Protein AF-A0AA86URW0-F1 (afdb_monomer_lite)

InterPro domains:
  IPR001005 SANT/Myb domain [PS50090] (1-54)
  IPR001005 SANT/Myb domain [SM00717] (4-56)
  IPR001005 SANT/Myb domain [cd00167] (8-54)
  IPR009057 Homedomain-like superfamily [SSF46689] (3-89)

Sequence (195 aa):
MKQKQQLWSESEKQKLQVLVQQNIRNSRVDWIKISQQLQYRSCTQCKFQYRNVLHKELQRVNYKWTQEQLLKFHILAIDYGNKWTYIQQNYFPELKPKQLREAYENTLFMQQQYMQIIQRYEENQILKPKEIQILHQSLNQILFVKQQLQDEDQKVSYLRKLVDNKLQVTQEYFQFLDAEEDKVRQILGLKQLQQ

Structure (mmCIF, N/CA/C/O backbone):
data_AF-A0AA86URW0-F1
#
_entry.id   AF-A0AA86URW0-F1
#
loop_
_atom_site.group_PDB
_atom_site.id
_atom_site.type_symbol
_atom_site.label_atom_id
_atom_site.label_alt_id
_atom_site.label_comp_id
_atom_site.label_asym_id
_atom_site.label_entity_id
_atom_site.label_seq_id
_atom_site.pdbx_PDB_ins_code
_atom_site.Cartn_x
_atom_site.Cartn_y
_atom_site.Cartn_z
_atom_site.occupancy
_atom_site.B_iso_or_equiv
_atom_site.auth_seq_id
_atom_site.auth_comp_id
_atom_site.auth_asym_id
_atom_site.auth_atom_id
_atom_site.pdbx_PDB_model_num
ATOM 1 N N . MET A 1 1 ? 1.379 29.031 37.904 1.00 35.00 1 MET A N 1
ATOM 2 C CA . MET A 1 1 ? 2.424 28.011 37.655 1.00 35.00 1 MET A CA 1
ATOM 3 C C . MET A 1 1 ? 1.977 27.123 36.497 1.00 35.00 1 MET A C 1
ATOM 5 O O . MET A 1 1 ? 0.936 26.491 36.612 1.00 35.00 1 MET A O 1
ATOM 9 N N . LYS A 1 2 ? 2.680 27.126 35.356 1.00 35.22 2 LYS A N 1
ATOM 10 C CA . LYS A 1 2 ? 2.356 26.244 34.218 1.00 35.22 2 LYS A CA 1
ATOM 11 C C . LYS A 1 2 ? 2.937 24.857 34.514 1.00 35.22 2 LYS A C 1
ATOM 13 O O . LYS A 1 2 ? 4.154 24.710 34.546 1.00 35.22 2 LYS A O 1
ATOM 18 N N . GLN A 1 3 ? 2.087 23.868 34.792 1.00 40.97 3 GLN A N 1
ATOM 19 C CA . GLN A 1 3 ? 2.535 22.492 35.021 1.00 40.97 3 GLN A CA 1
ATOM 20 C C . GLN A 1 3 ? 3.177 21.937 33.741 1.00 40.97 3 GLN A C 1
ATOM 22 O O . GLN A 1 3 ? 2.595 22.002 32.657 1.00 40.97 3 GLN A O 1
ATOM 27 N N . LYS A 1 4 ? 4.406 21.432 33.882 1.00 44.59 4 LYS A N 1
ATOM 28 C CA . LYS A 1 4 ? 5.203 20.777 32.838 1.00 44.59 4 LYS A CA 1
ATOM 29 C C . LYS A 1 4 ? 4.361 19.645 32.229 1.00 44.59 4 LYS A C 1
ATOM 31 O O . LYS A 1 4 ? 3.847 18.815 32.975 1.00 44.59 4 LYS A O 1
ATOM 36 N N . GLN A 1 5 ? 4.178 19.620 30.905 1.00 53.31 5 GLN A N 1
ATOM 37 C CA . GLN A 1 5 ? 3.465 18.529 30.230 1.00 53.31 5 GLN A CA 1
ATOM 38 C C . GLN A 1 5 ? 4.215 17.216 30.488 1.00 53.31 5 GLN A C 1
ATOM 40 O O . GLN A 1 5 ? 5.276 16.973 29.921 1.00 53.31 5 GLN A O 1
ATOM 45 N N . GLN A 1 6 ? 3.689 16.395 31.395 1.00 66.12 6 GLN A N 1
ATOM 46 C CA . GLN A 1 6 ? 4.256 15.095 31.726 1.00 66.12 6 GLN A CA 1
ATOM 47 C C . GLN A 1 6 ? 4.087 14.159 30.518 1.00 66.12 6 GLN A C 1
ATOM 49 O O . GLN A 1 6 ? 2.969 13.971 30.029 1.00 66.12 6 GLN A O 1
ATOM 54 N N . LEU A 1 7 ? 5.190 13.597 30.018 1.00 80.12 7 LEU A N 1
ATOM 55 C CA . LEU A 1 7 ? 5.193 12.614 28.927 1.00 80.12 7 LEU A CA 1
ATOM 56 C C . LEU A 1 7 ? 4.338 11.397 29.313 1.00 80.12 7 LEU A C 1
ATOM 58 O O . LEU A 1 7 ? 4.372 10.973 30.464 1.00 80.12 7 LEU A O 1
ATOM 62 N N . TRP A 1 8 ? 3.536 10.876 28.381 1.00 83.31 8 TRP A N 1
ATOM 63 C CA . TRP A 1 8 ? 2.740 9.658 28.583 1.00 83.31 8 TRP A CA 1
ATOM 64 C C . TRP A 1 8 ? 3.629 8.425 28.476 1.00 83.31 8 TRP A C 1
ATOM 66 O O . TRP A 1 8 ? 4.217 8.190 27.417 1.00 83.31 8 TRP A O 1
ATOM 76 N N . SER A 1 9 ? 3.703 7.634 29.543 1.00 86.38 9 SER A N 1
ATOM 77 C CA . SER A 1 9 ? 4.386 6.344 29.513 1.00 86.38 9 SER A CA 1
ATOM 78 C C . SER A 1 9 ? 3.576 5.308 28.729 1.00 86.38 9 SER A C 1
ATOM 80 O O . SER A 1 9 ? 2.368 5.451 28.521 1.00 86.38 9 SER A O 1
ATOM 82 N N . GLU A 1 10 ? 4.232 4.231 28.301 1.00 79.19 10 GLU A N 1
ATOM 83 C CA . GLU A 1 10 ? 3.555 3.153 27.576 1.00 79.19 10 GLU A CA 1
ATOM 84 C C . GLU A 1 10 ? 2.527 2.417 28.452 1.00 79.19 10 GLU A C 1
ATOM 86 O O . GLU A 1 10 ? 1.433 2.093 27.993 1.00 79.19 10 GLU A O 1
ATOM 91 N N . SER A 1 11 ? 2.808 2.255 29.749 1.00 84.31 11 SER A N 1
ATOM 92 C CA . SER A 1 11 ? 1.861 1.661 30.699 1.00 84.31 11 SER A CA 1
ATOM 93 C C . SER A 1 11 ? 0.627 2.542 30.923 1.00 84.31 11 SER A C 1
ATOM 95 O O . SER A 1 11 ? -0.492 2.032 30.995 1.00 84.31 11 SER A O 1
ATOM 97 N N . GLU A 1 12 ? 0.792 3.869 30.970 1.00 86.25 12 GLU A N 1
ATOM 98 C CA . GLU A 1 12 ? -0.330 4.810 31.050 1.00 86.25 12 GLU A CA 1
ATOM 99 C C . GLU A 1 12 ? -1.200 4.757 29.791 1.00 86.25 12 GLU A C 1
ATOM 101 O O . GLU A 1 12 ? -2.428 4.790 29.888 1.00 86.25 12 GLU A O 1
ATOM 106 N N . LYS A 1 13 ? -0.582 4.646 28.608 1.00 86.25 13 LYS A N 1
ATOM 107 C CA . LYS A 1 13 ? -1.294 4.500 27.332 1.00 86.25 13 LYS A CA 1
ATOM 108 C C . LYS A 1 13 ? -2.105 3.207 27.274 1.00 86.25 13 LYS A C 1
ATOM 110 O O . LYS A 1 13 ? -3.289 3.262 26.945 1.00 86.25 13 LYS A O 1
ATOM 115 N N . GLN A 1 14 ? -1.501 2.072 27.625 1.00 85.00 14 GLN A N 1
ATOM 116 C CA . GLN A 1 14 ? -2.178 0.771 27.660 1.00 85.00 14 GLN A CA 1
ATOM 117 C C . GLN A 1 14 ? -3.347 0.785 28.648 1.00 85.00 14 GLN A C 1
ATOM 119 O O . GLN A 1 14 ? -4.467 0.400 28.307 1.00 85.00 14 GLN A O 1
ATOM 124 N N . LYS A 1 15 ? -3.127 1.322 29.854 1.00 89.56 15 LYS A N 1
ATOM 125 C CA . LYS A 1 15 ? -4.188 1.474 30.852 1.00 89.56 15 LYS A CA 1
ATOM 126 C C . LYS A 1 15 ? -5.309 2.376 30.334 1.00 89.56 15 LYS A C 1
ATOM 128 O O . LYS A 1 15 ? -6.475 2.018 30.453 1.00 89.56 15 LYS A O 1
ATOM 133 N N . LEU A 1 16 ? -4.985 3.501 29.693 1.00 89.62 16 LEU A N 1
ATOM 134 C CA . LEU A 1 16 ? -5.979 4.382 29.075 1.00 89.62 16 LEU A CA 1
ATOM 135 C C . LEU A 1 16 ? -6.808 3.660 28.001 1.00 89.62 16 LEU A C 1
ATOM 137 O O . LEU A 1 16 ? -8.020 3.854 27.960 1.00 89.62 16 LEU A O 1
ATOM 141 N N . GLN A 1 17 ? -6.202 2.813 27.163 1.00 87.50 17 GLN A N 1
ATOM 142 C CA . GLN A 1 17 ? -6.936 2.032 26.157 1.00 87.50 17 GLN A CA 1
ATOM 143 C C . GLN A 1 17 ? -7.964 1.094 26.800 1.00 87.50 17 GLN A C 1
ATOM 145 O O . GLN A 1 17 ? -9.138 1.127 26.422 1.00 87.50 17 GLN A O 1
ATOM 150 N N . VAL A 1 18 ? -7.544 0.315 27.801 1.00 87.56 18 VAL A N 1
ATOM 151 C CA . VAL A 1 18 ? -8.420 -0.613 28.536 1.00 87.56 18 VAL A CA 1
ATOM 152 C C . VAL A 1 18 ? -9.563 0.143 29.217 1.00 87.56 18 VAL A C 1
ATOM 154 O O . VAL A 1 18 ? -10.729 -0.229 29.094 1.00 87.56 18 VAL A O 1
ATOM 157 N N . LEU A 1 19 ? -9.250 1.259 29.876 1.00 90.44 19 LEU A N 1
ATOM 158 C CA . LEU A 1 19 ? -10.242 2.078 30.568 1.00 90.44 19 LEU A CA 1
ATOM 159 C C . LEU A 1 19 ? -11.261 2.707 29.620 1.00 90.44 19 LEU A C 1
ATOM 161 O O . LEU A 1 19 ? -12.438 2.802 29.970 1.00 90.44 19 LEU A O 1
ATOM 165 N N . VAL A 1 20 ? -10.840 3.122 28.423 1.00 88.88 20 VAL A N 1
ATOM 166 C CA . VAL A 1 20 ? -11.768 3.625 27.408 1.00 88.88 20 VAL A CA 1
ATOM 167 C C . VAL A 1 20 ? -12.707 2.514 26.948 1.00 88.88 20 VAL A C 1
ATOM 169 O O . VAL A 1 20 ? -13.912 2.740 26.928 1.00 88.88 20 VAL A O 1
ATOM 172 N N . GLN A 1 21 ? -12.198 1.311 26.665 1.00 84.50 21 GLN A N 1
ATOM 173 C CA . GLN A 1 21 ? -13.037 0.167 26.283 1.00 84.50 21 GLN A CA 1
ATOM 174 C C . GLN A 1 21 ? -14.075 -0.185 27.360 1.00 84.50 21 GLN A C 1
ATOM 176 O O . GLN A 1 21 ? -15.236 -0.421 27.042 1.00 84.50 21 GLN A O 1
ATOM 181 N N . GLN A 1 22 ? -13.690 -0.137 28.637 1.00 86.88 22 GLN A N 1
ATOM 182 C CA . GLN A 1 22 ? -14.571 -0.449 29.768 1.00 86.88 22 GLN A CA 1
ATOM 183 C C . GLN A 1 22 ? -15.604 0.646 30.089 1.00 86.88 22 GLN A C 1
ATOM 185 O O . GLN A 1 22 ? -16.595 0.380 30.771 1.00 86.88 22 GLN A O 1
ATOM 190 N N . ASN A 1 23 ? -15.380 1.885 29.641 1.00 85.88 23 ASN A N 1
ATOM 191 C CA . ASN A 1 23 ? -16.221 3.041 29.976 1.00 85.88 23 ASN A CA 1
ATOM 192 C C . ASN A 1 23 ? -16.865 3.701 28.741 1.00 85.88 23 ASN A C 1
ATOM 194 O O . ASN A 1 23 ? -17.279 4.862 28.804 1.00 85.88 23 ASN A O 1
ATOM 198 N N . ILE A 1 24 ? -16.981 2.965 27.629 1.00 85.44 24 ILE A N 1
ATOM 199 C CA . ILE A 1 24 ? -17.838 3.331 26.495 1.00 85.44 24 ILE A CA 1
ATOM 200 C C . ILE A 1 24 ? -19.270 2.870 26.787 1.00 85.44 24 ILE A C 1
ATOM 202 O O . ILE A 1 24 ? -19.526 1.687 26.989 1.00 85.44 24 ILE A O 1
ATOM 206 N N . ARG A 1 25 ? -20.221 3.809 26.775 1.00 79.31 25 ARG A N 1
ATOM 207 C CA . ARG A 1 25 ? -21.667 3.538 26.830 1.00 79.31 25 ARG A CA 1
ATOM 208 C C . ARG A 1 25 ? -22.373 4.393 25.785 1.00 79.31 25 ARG A C 1
ATOM 210 O O . ARG A 1 25 ? -22.121 5.593 25.714 1.00 79.31 25 ARG A O 1
ATOM 217 N N . ASN A 1 26 ? -23.246 3.799 24.969 1.00 76.56 26 ASN A N 1
ATOM 218 C CA . ASN A 1 26 ? -23.991 4.501 23.908 1.00 76.56 26 ASN A CA 1
ATOM 219 C C . ASN A 1 26 ? -23.087 5.383 23.017 1.00 76.56 26 ASN A C 1
ATOM 221 O O . ASN A 1 26 ? -23.393 6.546 22.755 1.00 76.56 26 ASN A O 1
ATOM 225 N N . SER A 1 27 ? -21.923 4.856 22.618 1.00 74.00 27 SER A N 1
ATOM 226 C CA . SER A 1 27 ? -20.908 5.562 21.812 1.00 74.00 27 SER A CA 1
ATOM 227 C C . SER A 1 27 ? -20.319 6.830 22.453 1.00 74.00 27 SER A C 1
ATOM 229 O O . SER A 1 27 ? -19.670 7.633 21.779 1.00 74.00 27 SER A O 1
ATOM 231 N N . ARG A 1 28 ? -20.500 7.022 23.765 1.00 80.62 28 ARG A N 1
ATOM 232 C CA . ARG A 1 28 ? -19.898 8.103 24.554 1.00 80.62 28 ARG A CA 1
ATOM 233 C C . ARG A 1 28 ? -18.944 7.516 25.591 1.00 80.62 28 ARG A C 1
ATOM 235 O O . ARG A 1 28 ? -19.252 6.523 26.242 1.00 80.62 28 ARG A O 1
ATOM 242 N N . VAL A 1 29 ? -17.774 8.137 25.722 1.00 87.38 29 VAL A N 1
ATOM 243 C CA . VAL A 1 29 ? -16.738 7.743 26.686 1.00 87.38 29 VAL A CA 1
ATOM 244 C C . VAL A 1 29 ? -16.837 8.633 27.920 1.00 87.38 29 VAL A C 1
ATOM 246 O O . VAL A 1 29 ? -16.815 9.861 27.786 1.00 87.38 29 VAL A O 1
ATOM 249 N N . ASP A 1 30 ? -16.897 8.031 29.105 1.00 89.88 30 ASP A N 1
ATOM 250 C CA . ASP A 1 30 ? -16.875 8.766 30.373 1.00 89.88 30 ASP A CA 1
ATOM 251 C C . ASP A 1 30 ? -15.438 9.112 30.803 1.00 89.88 30 ASP A C 1
ATOM 253 O O . ASP A 1 30 ? -14.758 8.373 31.516 1.00 89.88 30 ASP A O 1
ATOM 257 N N . TRP A 1 31 ? -14.957 10.271 30.349 1.00 90.75 31 TRP A N 1
ATOM 258 C CA . TRP A 1 31 ? -13.597 10.744 30.631 1.00 90.75 31 TRP A CA 1
ATOM 259 C C . TRP A 1 31 ? -13.354 11.111 32.096 1.00 90.75 31 TRP A C 1
ATOM 261 O O . TRP A 1 31 ? -12.202 11.086 32.532 1.00 90.75 31 TRP A O 1
ATOM 271 N N . ILE A 1 32 ? -14.403 11.466 32.844 1.00 89.50 32 ILE A N 1
ATOM 272 C CA . ILE A 1 32 ? -14.286 11.827 34.262 1.00 89.50 32 ILE A CA 1
ATOM 273 C C . ILE A 1 32 ? -13.931 10.566 35.041 1.00 89.50 32 ILE A C 1
ATOM 275 O O . ILE A 1 32 ? -12.907 10.528 35.727 1.00 89.50 32 ILE A O 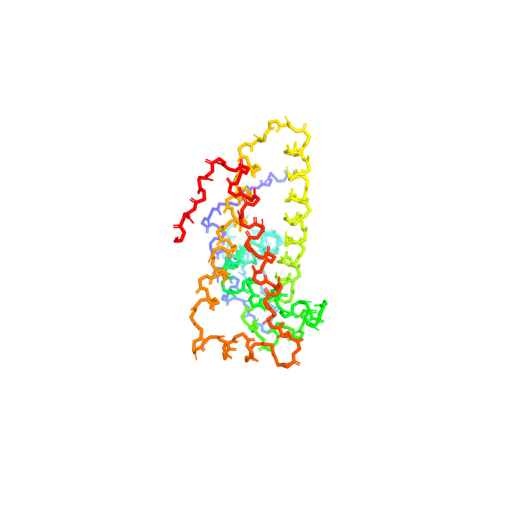1
ATOM 279 N N . LYS A 1 33 ? -14.700 9.496 34.828 1.00 89.12 33 LYS A N 1
ATOM 280 C CA . LYS A 1 33 ? -14.456 8.198 35.456 1.00 89.12 33 LYS A CA 1
ATOM 281 C C . LYS A 1 33 ? -13.092 7.610 35.085 1.00 89.12 33 LYS A C 1
ATOM 283 O O . LYS A 1 33 ? -12.399 7.072 35.941 1.00 89.12 33 LYS A O 1
ATOM 288 N N . ILE A 1 34 ? -12.659 7.774 33.834 1.00 91.00 34 ILE A N 1
ATOM 289 C CA . ILE A 1 34 ? -11.325 7.334 33.391 1.00 91.00 34 ILE A CA 1
ATOM 290 C C . ILE A 1 34 ? -10.211 8.112 34.105 1.00 91.00 34 ILE A C 1
ATOM 292 O O . ILE A 1 34 ? -9.239 7.508 34.554 1.00 91.00 34 ILE A O 1
ATOM 296 N N . SER A 1 35 ? -10.344 9.436 34.247 1.00 91.38 35 SER A N 1
ATOM 297 C CA . SER A 1 35 ? -9.335 10.257 34.937 1.00 91.38 35 SER A CA 1
ATOM 298 C C . SER A 1 35 ? -9.193 9.927 36.422 1.00 91.38 35 SER A C 1
ATOM 300 O O . SER A 1 35 ? -8.098 10.001 36.961 1.00 91.38 35 SER A O 1
ATOM 302 N N . GLN A 1 36 ? -10.263 9.468 37.075 1.00 89.06 36 GLN A N 1
ATOM 303 C CA . GLN A 1 36 ? -10.197 9.003 38.465 1.00 89.06 36 GLN A CA 1
ATOM 304 C C . GLN A 1 36 ? -9.354 7.726 38.618 1.00 89.06 36 GLN A C 1
ATOM 306 O O . GLN A 1 36 ? -8.800 7.475 39.683 1.00 89.06 36 GLN A O 1
ATOM 311 N N . GLN A 1 37 ? -9.232 6.923 37.556 1.00 87.69 37 GLN A N 1
ATOM 312 C CA . GLN A 1 37 ? -8.493 5.655 37.558 1.00 87.69 37 GLN A CA 1
ATOM 313 C C . GLN A 1 37 ? -7.052 5.785 37.017 1.00 87.69 37 GLN A C 1
ATOM 315 O O . GLN A 1 37 ? -6.227 4.875 37.187 1.00 87.69 37 GLN A O 1
ATOM 320 N N . LEU A 1 38 ? -6.729 6.925 36.397 1.00 85.56 38 LEU A N 1
ATOM 321 C CA . LEU A 1 38 ? -5.387 7.333 35.976 1.00 85.56 38 LEU A CA 1
ATOM 322 C C . LEU A 1 38 ? -4.905 8.475 36.874 1.00 85.56 38 LEU A C 1
ATOM 324 O O . LEU A 1 38 ? -5.114 9.651 36.578 1.00 85.56 38 LEU A O 1
ATOM 328 N N . GLN A 1 39 ? -4.252 8.113 37.983 1.00 75.12 39 GLN A N 1
ATOM 329 C CA . GLN A 1 39 ? -3.657 9.087 38.897 1.00 75.12 39 GLN A CA 1
ATOM 330 C C . GLN A 1 39 ? -2.754 10.053 38.114 1.00 75.12 39 GLN A C 1
ATOM 332 O O . GLN A 1 39 ? -1.995 9.634 37.242 1.00 75.12 39 GLN A O 1
ATOM 337 N N . TYR A 1 40 ? -2.867 11.349 38.416 1.00 81.94 40 TYR A N 1
ATOM 338 C CA . TYR A 1 40 ? -2.107 12.446 37.795 1.00 81.94 40 TYR A CA 1
ATOM 339 C C . TYR A 1 40 ? -2.469 12.816 36.343 1.00 81.94 40 TYR A C 1
ATOM 341 O O . TYR A 1 40 ? -1.815 13.685 35.765 1.00 81.94 40 TYR A O 1
ATOM 349 N N . ARG A 1 41 ? -3.535 12.249 35.752 1.00 84.75 41 ARG A N 1
ATOM 350 C CA . ARG A 1 41 ? -4.036 12.652 34.423 1.00 84.75 41 ARG A CA 1
ATOM 351 C C . ARG A 1 41 ? -5.443 13.231 34.508 1.00 84.75 41 ARG A C 1
ATOM 353 O O . ARG A 1 41 ? -6.370 12.582 34.977 1.00 84.75 41 ARG A O 1
ATOM 360 N N . SER A 1 42 ? -5.630 14.452 34.010 1.00 87.81 42 SER A N 1
ATOM 361 C CA . SER A 1 42 ? -6.955 15.073 33.943 1.00 87.81 42 SER A CA 1
ATOM 362 C C . SER A 1 42 ? -7.811 14.469 32.828 1.00 87.81 42 SER A C 1
ATOM 364 O O . SER A 1 42 ? -7.299 13.960 31.827 1.00 87.81 42 SER A O 1
ATOM 366 N N . CYS A 1 43 ? -9.136 14.583 32.948 1.00 89.38 43 CYS A N 1
ATOM 367 C CA . CYS A 1 43 ? -10.072 14.113 31.922 1.00 89.38 43 CYS A CA 1
ATOM 368 C C . CYS A 1 43 ? -9.766 14.710 30.534 1.00 89.38 43 CYS A C 1
ATOM 370 O O . CYS A 1 43 ? -9.829 14.005 29.523 1.00 89.38 43 CYS A O 1
ATOM 372 N N . THR A 1 44 ? -9.346 15.978 30.481 1.00 88.12 44 THR A N 1
ATOM 373 C CA . THR A 1 44 ? -8.933 16.661 29.248 1.00 88.12 44 THR A CA 1
ATOM 374 C C . THR A 1 44 ? -7.672 16.040 28.651 1.00 88.12 44 THR A C 1
ATOM 376 O O . THR A 1 44 ? -7.620 15.829 27.439 1.00 88.12 44 THR A O 1
ATOM 379 N N . GLN A 1 45 ? -6.681 15.692 29.478 1.00 87.88 45 GLN A N 1
ATOM 380 C CA . GLN A 1 45 ? -5.460 15.018 29.027 1.00 87.88 45 GLN A CA 1
ATOM 381 C C . GLN A 1 45 ? -5.764 13.609 28.505 1.00 87.88 45 GLN A C 1
ATOM 383 O O . GLN A 1 45 ? -5.300 13.265 27.421 1.00 87.88 45 GLN A O 1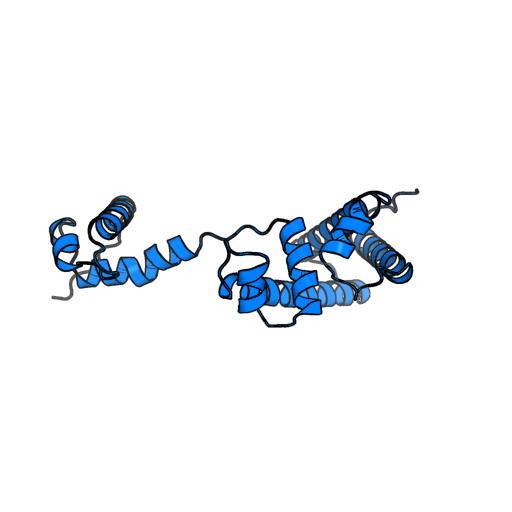
ATOM 388 N N . CYS A 1 46 ? -6.587 12.825 29.211 1.00 89.38 46 CYS A N 1
ATOM 389 C CA . CYS A 1 46 ? -7.010 11.491 28.770 1.00 89.38 46 CYS A CA 1
ATOM 390 C C . CYS A 1 46 ? -7.747 11.548 27.425 1.00 89.38 46 CYS A C 1
ATOM 392 O O . CYS A 1 46 ? -7.426 10.801 26.501 1.00 89.38 46 CYS A O 1
ATOM 394 N N . LYS A 1 47 ? -8.692 12.487 27.280 1.00 89.62 47 LYS A N 1
ATOM 395 C CA . LYS A 1 47 ? -9.437 12.704 26.032 1.00 89.62 47 LYS A CA 1
ATOM 396 C C . LYS A 1 47 ? -8.517 13.112 24.883 1.00 89.62 47 LYS A C 1
ATOM 398 O O . LYS A 1 47 ? -8.675 12.609 23.770 1.00 89.62 47 LYS A O 1
ATOM 403 N N . PHE A 1 48 ? -7.577 14.024 25.137 1.00 87.50 48 PHE A N 1
ATOM 404 C CA . PHE A 1 48 ? -6.609 14.474 24.140 1.00 87.50 48 PHE A CA 1
ATOM 405 C C . PHE A 1 48 ? -5.701 13.324 23.697 1.00 87.50 48 PHE A C 1
ATOM 407 O O . PHE A 1 48 ? -5.599 13.064 22.499 1.00 87.50 48 PHE A O 1
ATOM 414 N N . GLN A 1 49 ? -5.106 12.601 24.648 1.00 88.44 49 GLN A N 1
ATOM 415 C CA . GLN A 1 49 ? -4.211 11.481 24.369 1.00 88.44 49 GLN A CA 1
ATOM 416 C C . GLN A 1 49 ? -4.922 10.377 23.590 1.00 88.44 49 GLN A C 1
ATOM 418 O O . GLN A 1 49 ? -4.401 9.892 22.584 1.00 88.44 49 GLN A O 1
ATOM 423 N N . TYR A 1 50 ? -6.140 10.017 24.005 1.00 86.38 50 TYR A N 1
ATOM 424 C CA . TYR A 1 50 ? -6.906 9.004 23.299 1.00 86.38 50 TYR A CA 1
ATOM 425 C C . TYR A 1 50 ? -7.251 9.453 21.879 1.00 86.38 50 TYR A C 1
ATOM 427 O O . TYR A 1 50 ? -6.972 8.725 20.942 1.00 86.38 50 TYR A O 1
ATOM 435 N N . ARG A 1 51 ? -7.795 10.657 21.668 1.00 83.19 51 ARG A N 1
ATOM 436 C CA . ARG A 1 51 ? -8.209 11.098 20.320 1.00 83.19 51 ARG A CA 1
ATOM 437 C C . ARG A 1 51 ? -7.045 11.336 19.361 1.00 83.19 51 ARG A C 1
ATOM 439 O O . ARG A 1 51 ? -7.161 11.020 18.178 1.00 83.19 51 ARG A O 1
ATOM 446 N N . ASN A 1 52 ? -5.958 11.927 19.848 1.00 75.38 52 ASN A N 1
ATOM 447 C CA . ASN A 1 52 ? -4.891 12.428 18.985 1.00 75.38 52 ASN A CA 1
ATOM 448 C C . ASN A 1 52 ? -3.730 11.460 18.806 1.00 75.38 52 ASN A C 1
ATOM 450 O O . ASN A 1 52 ? -3.064 11.547 17.777 1.00 75.38 52 ASN A O 1
ATOM 454 N N . VAL A 1 53 ? -3.503 10.562 19.764 1.00 73.81 53 VAL A N 1
ATOM 455 C CA . VAL A 1 53 ? -2.386 9.614 19.731 1.00 73.81 53 VAL A CA 1
ATOM 456 C C . VAL A 1 53 ? -2.934 8.202 19.594 1.00 73.81 53 VAL A C 1
ATOM 458 O O . VAL A 1 53 ? -2.850 7.630 18.514 1.00 73.81 53 VAL A O 1
ATOM 461 N N . LEU A 1 54 ? -3.627 7.686 20.611 1.00 71.12 54 LEU A N 1
ATOM 462 C CA . LEU A 1 54 ? -3.981 6.261 20.666 1.00 71.12 54 LEU A CA 1
ATOM 463 C C . LEU A 1 54 ? -5.034 5.854 19.639 1.00 71.12 54 LEU A C 1
ATOM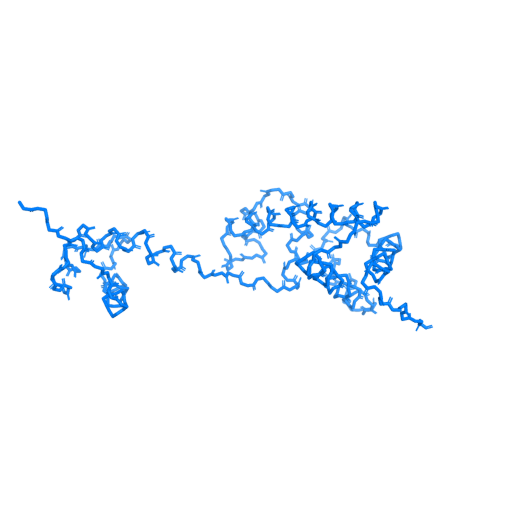 465 O O . LEU A 1 54 ? -4.905 4.820 19.007 1.00 71.12 54 LEU A O 1
ATOM 469 N N . HIS A 1 55 ? -6.067 6.661 19.424 1.00 66.50 55 HIS A N 1
ATOM 470 C CA . HIS A 1 55 ? -7.086 6.392 18.414 1.00 66.50 55 HIS A CA 1
ATOM 471 C C . HIS A 1 55 ? -6.497 6.506 17.009 1.00 66.50 55 HIS A C 1
ATOM 473 O O . HIS A 1 55 ? -6.876 5.741 16.132 1.00 66.50 55 HIS A O 1
ATOM 479 N N . LYS A 1 56 ? -5.536 7.414 16.785 1.00 59.09 56 LYS A N 1
ATOM 480 C CA . LYS A 1 56 ? -4.809 7.461 15.512 1.00 59.09 56 LYS A CA 1
ATOM 481 C C . LYS A 1 56 ? -3.890 6.255 15.355 1.00 59.09 56 LYS A C 1
ATOM 483 O O . LYS A 1 56 ? -3.838 5.723 14.263 1.00 59.09 56 LYS A O 1
ATOM 488 N N . GLU A 1 57 ? -3.220 5.795 16.406 1.00 57.25 57 GLU A N 1
ATOM 489 C CA . GLU A 1 57 ? -2.382 4.585 16.394 1.00 57.25 57 GLU A CA 1
ATOM 490 C C . GLU A 1 57 ? -3.207 3.307 16.178 1.00 57.25 57 GLU A C 1
ATOM 492 O O . GLU A 1 57 ? -2.841 2.480 15.353 1.00 57.25 57 GLU A O 1
ATOM 497 N N . LEU A 1 58 ? -4.381 3.201 16.802 1.00 55.72 58 LEU A N 1
ATOM 498 C CA . LEU A 1 58 ? -5.355 2.129 16.569 1.00 55.72 58 LEU A CA 1
ATOM 499 C C . LEU A 1 58 ? -6.000 2.215 15.175 1.00 55.72 58 LEU A C 1
ATOM 501 O O . LEU A 1 58 ? -6.423 1.206 14.624 1.00 55.72 58 LEU A O 1
ATOM 505 N N . GLN A 1 59 ? -6.084 3.410 14.582 1.00 52.62 59 GLN A N 1
ATOM 506 C CA . GLN A 1 59 ? -6.471 3.582 13.176 1.00 52.62 59 GLN A CA 1
ATOM 507 C C . GLN A 1 59 ? -5.304 3.396 12.198 1.00 52.62 59 GLN A C 1
ATOM 509 O O . GLN A 1 59 ? -5.549 3.137 11.025 1.00 52.62 59 GLN A O 1
ATOM 514 N N . ARG A 1 60 ? -4.059 3.486 12.676 1.00 49.12 60 ARG A N 1
ATOM 515 C CA . ARG A 1 60 ? -2.819 3.122 11.978 1.00 49.12 60 ARG A CA 1
ATOM 516 C C . ARG A 1 60 ? -2.507 1.636 12.141 1.00 49.12 60 ARG A C 1
ATOM 518 O O . ARG A 1 60 ? -1.345 1.244 12.039 1.00 49.12 60 ARG A O 1
ATOM 525 N N . VAL A 1 61 ? -3.515 0.784 12.336 1.00 47.53 61 VAL A N 1
ATOM 526 C CA . VAL A 1 61 ? -3.375 -0.590 11.852 1.00 47.53 61 VAL A CA 1
ATOM 527 C C . VAL A 1 61 ? -3.202 -0.438 10.344 1.00 47.53 61 VAL A C 1
ATOM 529 O O . VAL A 1 61 ? -4.173 -0.275 9.609 1.00 47.53 61 VAL A O 1
ATOM 532 N N . ASN A 1 62 ? -1.938 -0.333 9.922 1.00 54.97 62 ASN A N 1
ATOM 533 C CA . ASN A 1 62 ? -1.522 -0.293 8.535 1.00 54.97 62 ASN A CA 1
ATOM 534 C C . ASN A 1 62 ? -2.044 -1.587 7.955 1.00 54.97 62 ASN A C 1
ATOM 536 O O . ASN A 1 62 ? -1.453 -2.648 8.157 1.00 54.97 62 ASN A O 1
ATOM 540 N N . TYR A 1 63 ? -3.202 -1.501 7.315 1.00 66.31 63 TYR A N 1
ATOM 541 C CA . TYR A 1 63 ? -3.726 -2.621 6.583 1.00 66.31 63 TYR A CA 1
ATOM 542 C C . TYR A 1 63 ? -2.674 -2.978 5.543 1.00 66.31 63 TYR A C 1
ATOM 544 O O . TYR A 1 63 ? -2.377 -2.190 4.640 1.00 66.31 63 TYR A O 1
ATOM 552 N N . LYS A 1 64 ? -2.025 -4.121 5.753 1.00 76.31 64 LYS A N 1
ATOM 553 C CA . LYS A 1 64 ? -0.986 -4.593 4.859 1.00 76.31 64 LYS A CA 1
ATOM 554 C C . LYS A 1 64 ? -1.691 -5.277 3.708 1.00 76.31 64 LYS A C 1
ATOM 556 O O . LYS A 1 64 ? -2.076 -6.435 3.812 1.00 76.31 64 LYS A O 1
ATOM 561 N N . TRP A 1 65 ? -1.856 -4.524 2.634 1.00 82.38 65 TRP A N 1
ATOM 562 C CA . TRP A 1 65 ? -2.369 -5.042 1.386 1.00 82.38 65 TRP A CA 1
ATOM 563 C C . TRP A 1 65 ? -1.535 -6.235 0.910 1.00 82.38 65 TRP A C 1
ATOM 565 O O . TRP A 1 65 ? -0.306 -6.145 0.813 1.00 82.38 65 TRP A O 1
ATOM 575 N N . THR A 1 66 ? -2.196 -7.350 0.613 1.00 84.56 66 THR A N 1
ATOM 576 C CA . THR A 1 66 ? -1.568 -8.443 -0.137 1.00 84.56 66 THR A CA 1
ATOM 577 C C . THR A 1 66 ? -1.516 -8.087 -1.626 1.00 84.56 66 THR A C 1
ATOM 579 O O . THR A 1 66 ? -2.267 -7.228 -2.091 1.00 84.56 66 THR A O 1
ATOM 582 N N . GLN A 1 67 ? -0.642 -8.746 -2.396 1.00 76.75 67 GLN A N 1
ATOM 583 C CA . GLN A 1 67 ? -0.566 -8.517 -3.849 1.00 76.75 67 GLN A CA 1
ATOM 584 C C . GLN A 1 67 ? -1.886 -8.861 -4.548 1.00 76.75 67 GLN A C 1
ATOM 586 O O . GLN A 1 67 ? -2.338 -8.120 -5.414 1.00 76.75 67 GLN A O 1
ATOM 591 N N . GLU A 1 68 ? -2.553 -9.927 -4.107 1.00 77.56 68 GLU A N 1
ATOM 592 C CA . GLU A 1 68 ? -3.872 -10.308 -4.610 1.00 77.56 68 GLU A CA 1
ATOM 593 C C . GLU A 1 68 ? -4.934 -9.237 -4.321 1.00 77.56 68 GLU A C 1
ATOM 595 O O . GLU A 1 68 ? -5.721 -8.882 -5.196 1.00 77.56 68 GLU A O 1
ATOM 600 N N . GLN A 1 69 ? -4.934 -8.671 -3.111 1.00 83.19 69 GLN A N 1
ATOM 601 C CA . GLN A 1 69 ? -5.873 -7.612 -2.745 1.00 83.19 69 GLN A CA 1
ATOM 602 C C . GLN A 1 69 ? -5.619 -6.322 -3.524 1.00 83.19 69 GLN A C 1
ATOM 604 O O . GLN A 1 69 ? -6.585 -5.673 -3.919 1.00 83.19 69 GLN A O 1
ATOM 609 N N . LEU A 1 70 ? -4.352 -5.957 -3.760 1.00 83.00 70 LEU A N 1
ATOM 610 C CA . LEU A 1 70 ? -4.003 -4.808 -4.603 1.00 83.00 70 LEU A CA 1
ATOM 611 C C . LEU A 1 70 ? -4.476 -5.018 -6.032 1.00 83.00 70 LEU A C 1
ATOM 613 O O . LEU A 1 70 ? -5.145 -4.142 -6.564 1.00 83.00 70 LEU A O 1
ATOM 617 N N . LEU A 1 71 ? -4.200 -6.189 -6.610 1.00 78.50 71 LEU A N 1
ATOM 618 C CA . LEU A 1 71 ? -4.633 -6.530 -7.961 1.00 78.50 71 LEU A CA 1
ATOM 619 C C . LEU A 1 71 ? -6.157 -6.431 -8.089 1.00 78.50 71 LEU A C 1
ATOM 621 O O . LEU A 1 71 ? -6.665 -5.717 -8.952 1.00 78.50 71 LEU A O 1
ATOM 625 N N . LYS A 1 72 ? -6.890 -7.075 -7.172 1.00 81.88 72 LYS A N 1
ATOM 626 C CA . LYS A 1 72 ? -8.354 -6.997 -7.112 1.00 81.88 72 LYS A CA 1
ATOM 627 C C . LYS A 1 72 ? -8.832 -5.550 -6.977 1.00 81.88 72 LYS A C 1
ATOM 629 O O . LYS A 1 72 ? -9.765 -5.143 -7.660 1.00 81.88 72 LYS A O 1
ATOM 634 N N . PHE A 1 73 ? -8.205 -4.762 -6.106 1.00 85.81 73 PHE A N 1
ATOM 635 C CA . PHE A 1 73 ? -8.574 -3.366 -5.899 1.00 85.81 73 PHE A CA 1
ATOM 636 C C . PHE A 1 73 ? -8.315 -2.495 -7.133 1.00 85.81 73 PHE A C 1
ATOM 638 O O . PHE A 1 73 ? -9.173 -1.689 -7.480 1.00 85.81 73 PHE A O 1
ATOM 645 N N . HIS A 1 74 ? -7.177 -2.660 -7.810 1.00 81.38 74 HIS A N 1
ATOM 646 C CA . HIS A 1 74 ? -6.839 -1.907 -9.021 1.00 81.38 74 HIS A CA 1
ATOM 647 C C . HIS A 1 74 ? -7.828 -2.174 -10.145 1.00 81.38 74 HIS A C 1
ATOM 649 O O . HIS A 1 74 ? -8.305 -1.223 -10.755 1.00 81.38 74 HIS A O 1
ATOM 655 N N . ILE A 1 75 ? -8.198 -3.436 -10.350 1.00 77.19 75 ILE A N 1
ATOM 656 C CA . ILE A 1 75 ? -9.227 -3.826 -11.319 1.00 77.19 75 ILE A CA 1
ATOM 657 C C . ILE A 1 75 ? -10.554 -3.122 -11.002 1.00 77.19 75 ILE A C 1
ATOM 659 O O . ILE A 1 75 ? -11.111 -2.419 -11.841 1.00 77.19 75 ILE A O 1
ATOM 663 N N . LEU A 1 76 ? -11.018 -3.211 -9.754 1.00 81.06 76 LEU A N 1
ATOM 664 C CA . LEU A 1 76 ? -12.265 -2.567 -9.330 1.00 81.06 76 LEU A CA 1
ATOM 665 C C . LEU A 1 76 ? -12.206 -1.035 -9.437 1.00 81.06 76 LEU A C 1
ATOM 667 O O . LEU A 1 76 ? -13.217 -0.399 -9.729 1.00 81.06 76 LEU A O 1
ATOM 671 N N . ALA A 1 77 ? -11.043 -0.428 -9.200 1.00 84.25 77 ALA A N 1
ATOM 672 C CA . ALA A 1 77 ? -10.845 1.010 -9.348 1.00 84.25 77 ALA A CA 1
ATOM 673 C C . ALA A 1 77 ? -10.852 1.453 -10.821 1.00 84.25 77 ALA A C 1
ATOM 675 O O . ALA A 1 77 ? -11.302 2.561 -11.103 1.00 84.25 77 ALA A O 1
ATOM 676 N N . ILE A 1 78 ? -10.407 0.604 -11.755 1.00 79.44 78 ILE A N 1
ATOM 677 C CA . ILE A 1 78 ? -10.541 0.843 -13.200 1.00 79.44 78 ILE A CA 1
ATOM 678 C C . ILE A 1 78 ? -12.021 0.813 -13.598 1.00 79.44 78 ILE A C 1
ATOM 680 O O . ILE A 1 78 ? -12.503 1.743 -14.243 1.00 79.44 78 ILE A O 1
ATOM 684 N N . ASP A 1 79 ? -12.759 -0.204 -13.150 1.00 75.38 79 ASP A N 1
ATOM 685 C CA . ASP A 1 79 ? -14.150 -0.422 -13.565 1.00 75.38 79 ASP A CA 1
ATOM 686 C C . ASP A 1 79 ? -15.134 0.573 -12.933 1.00 75.38 79 ASP A C 1
ATOM 688 O O . ASP A 1 79 ? -16.033 1.106 -13.591 1.00 75.38 79 ASP A O 1
ATOM 692 N N . TYR A 1 80 ? -14.984 0.832 -11.633 1.00 80.69 80 TYR A N 1
ATOM 693 C CA . TYR A 1 80 ? -15.913 1.662 -10.866 1.00 80.69 80 TYR A CA 1
ATOM 694 C C . TYR A 1 80 ? -15.397 3.081 -10.611 1.00 80.69 80 TYR A C 1
ATOM 696 O O . TYR A 1 80 ? -16.150 3.915 -10.091 1.00 80.69 80 TYR A O 1
ATOM 704 N N . GLY A 1 81 ? -14.147 3.382 -10.964 1.00 83.94 81 GLY A N 1
ATOM 705 C CA . GLY A 1 81 ? -13.517 4.667 -10.688 1.00 83.94 81 GLY A CA 1
ATOM 706 C C . GLY A 1 81 ? -13.385 4.932 -9.186 1.00 83.94 81 GLY A C 1
ATOM 707 O O . GLY A 1 81 ? -13.078 4.055 -8.383 1.00 83.94 81 GLY A O 1
ATOM 708 N N . ASN A 1 82 ? -13.680 6.166 -8.777 1.00 88.62 82 ASN A N 1
ATOM 709 C CA . ASN A 1 82 ? -13.538 6.632 -7.396 1.00 88.62 82 ASN A CA 1
ATOM 710 C C . ASN A 1 82 ? -14.718 6.283 -6.465 1.00 88.62 82 ASN A C 1
ATOM 712 O O . ASN A 1 82 ? -14.902 6.921 -5.423 1.00 88.62 82 ASN A O 1
ATOM 716 N N . LYS A 1 83 ? -15.528 5.274 -6.810 1.00 90.00 83 LYS A N 1
ATOM 717 C CA . LYS A 1 83 ? -16.682 4.822 -6.013 1.00 90.00 83 LYS A CA 1
ATOM 718 C C . LYS A 1 83 ? -16.243 3.987 -4.799 1.00 90.00 83 LYS A C 1
ATOM 720 O O . LYS A 1 83 ? -16.687 2.858 -4.609 1.00 90.00 83 LYS A O 1
ATOM 725 N N . TRP A 1 84 ? -15.396 4.549 -3.935 1.00 92.00 84 TRP A N 1
ATOM 726 C CA . TRP A 1 84 ? -14.760 3.842 -2.814 1.00 92.00 84 TRP A CA 1
ATOM 727 C C . TRP A 1 84 ? -15.754 3.202 -1.850 1.00 92.00 84 TRP A C 1
ATOM 729 O O . TRP A 1 84 ? -15.528 2.088 -1.397 1.00 92.00 84 TRP A O 1
ATOM 739 N N . THR A 1 85 ? -16.868 3.873 -1.552 1.00 89.94 85 THR A N 1
ATOM 740 C CA . THR A 1 85 ? -17.914 3.315 -0.682 1.00 89.94 85 THR A CA 1
ATOM 741 C C . THR A 1 85 ? -18.532 2.059 -1.289 1.00 89.94 85 THR A C 1
ATOM 743 O O . THR A 1 85 ? -18.718 1.074 -0.585 1.00 89.94 85 THR A O 1
ATOM 746 N N . TYR A 1 86 ? -18.790 2.067 -2.599 1.00 87.69 86 TYR A N 1
ATOM 747 C CA . TYR A 1 86 ? -19.327 0.909 -3.308 1.00 87.69 86 TYR A CA 1
ATOM 748 C C . TYR A 1 86 ? -18.315 -0.242 -3.328 1.00 87.69 86 TYR A C 1
ATOM 750 O O . TYR A 1 86 ? -18.656 -1.366 -2.969 1.00 87.69 86 TYR A O 1
ATOM 758 N N . ILE A 1 87 ? -17.058 0.048 -3.680 1.00 86.56 87 ILE A N 1
ATOM 759 C CA . ILE A 1 87 ? -15.988 -0.957 -3.715 1.00 86.56 87 ILE A CA 1
ATOM 760 C C . ILE A 1 87 ? -15.787 -1.577 -2.323 1.00 86.56 87 ILE A C 1
ATOM 762 O O . ILE A 1 87 ? -15.679 -2.792 -2.186 1.00 86.56 87 ILE A O 1
ATOM 766 N N . GLN A 1 88 ? -15.798 -0.754 -1.274 1.00 91.19 88 GLN A N 1
ATOM 767 C CA . GLN A 1 88 ? -15.663 -1.210 0.105 1.00 91.19 88 GLN A CA 1
ATOM 768 C C . GLN A 1 88 ? -16.807 -2.141 0.510 1.00 91.19 88 GLN A C 1
ATOM 770 O O . GLN A 1 88 ? -16.554 -3.258 0.946 1.00 91.19 88 GLN A O 1
ATOM 775 N N . GLN A 1 89 ? -18.055 -1.707 0.330 1.00 87.06 89 GLN A N 1
ATOM 776 C CA . GLN A 1 89 ? -19.229 -2.465 0.769 1.00 87.06 89 GLN A CA 1
ATOM 777 C C . GLN A 1 89 ? -19.351 -3.832 0.090 1.00 87.06 89 GLN A C 1
ATOM 779 O O . GLN A 1 89 ? -19.792 -4.782 0.729 1.00 87.06 89 GLN A O 1
ATOM 784 N N . ASN A 1 90 ? -18.957 -3.930 -1.182 1.00 84.94 90 ASN A N 1
ATOM 785 C CA . ASN A 1 90 ? -19.160 -5.140 -1.977 1.00 84.94 90 ASN A CA 1
ATOM 786 C C . ASN A 1 90 ? -17.933 -6.066 -2.015 1.00 84.94 90 ASN A C 1
ATOM 788 O O . ASN A 1 90 ? -18.100 -7.271 -2.184 1.00 84.94 90 ASN A O 1
ATOM 792 N N . TYR A 1 91 ? -16.709 -5.542 -1.860 1.00 84.12 91 TYR A N 1
ATOM 793 C CA . TYR A 1 91 ? -15.490 -6.323 -2.130 1.00 84.12 91 TYR A CA 1
ATOM 794 C C . TYR A 1 91 ? -14.453 -6.340 -1.008 1.00 84.12 91 TYR A C 1
ATOM 796 O O . TYR A 1 91 ? -13.633 -7.262 -0.999 1.00 84.12 91 TYR A O 1
ATOM 804 N N . PHE A 1 92 ? -14.485 -5.355 -0.105 1.00 85.44 92 PHE A N 1
ATOM 805 C CA . PHE A 1 92 ? -13.553 -5.211 1.019 1.00 85.44 92 PHE A CA 1
ATOM 806 C C . PHE A 1 92 ? -14.290 -4.735 2.289 1.00 85.44 92 PHE A C 1
ATOM 808 O O . PHE A 1 92 ? -14.016 -3.633 2.786 1.00 85.44 92 PHE A O 1
ATOM 815 N N . PRO A 1 93 ? -15.271 -5.504 2.807 1.00 83.75 93 PRO A N 1
ATOM 816 C CA . PRO A 1 93 ? -16.090 -5.094 3.952 1.00 83.75 93 PRO A CA 1
ATOM 817 C C . PRO A 1 93 ? -15.267 -4.841 5.227 1.00 83.75 93 PRO A C 1
ATOM 819 O O . PRO A 1 93 ? -15.673 -4.052 6.080 1.00 83.75 93 PRO A O 1
ATOM 822 N N . GLU A 1 94 ? -14.096 -5.464 5.340 1.00 82.25 94 GLU A N 1
ATOM 823 C CA . GLU A 1 94 ? -13.123 -5.290 6.418 1.00 82.25 94 GLU A CA 1
ATOM 824 C C . GLU A 1 94 ? -12.370 -3.950 6.367 1.00 82.25 94 GLU A C 1
ATOM 826 O O . GLU A 1 94 ? -11.778 -3.529 7.366 1.00 82.25 94 GLU A O 1
ATOM 831 N N . LEU A 1 95 ? -12.397 -3.265 5.221 1.00 85.88 95 LEU A N 1
ATOM 832 C CA . LEU A 1 95 ? -11.709 -2.000 5.000 1.00 85.88 95 LEU A CA 1
ATOM 833 C C . LEU A 1 95 ? -12.627 -0.798 5.167 1.00 85.88 95 LEU A C 1
ATOM 835 O O . LEU A 1 95 ? -13.843 -0.860 5.023 1.00 85.88 95 LEU A O 1
ATOM 839 N N . LYS A 1 96 ? -12.020 0.357 5.428 1.00 86.25 96 LYS A N 1
ATOM 840 C CA . LYS A 1 96 ? -12.690 1.658 5.379 1.00 86.25 96 LYS A CA 1
ATOM 841 C C . LYS A 1 96 ? -12.519 2.272 3.988 1.00 86.25 96 LYS A C 1
ATOM 843 O O . LYS A 1 96 ? -11.422 2.190 3.435 1.00 86.25 96 LYS A O 1
ATOM 848 N N . PRO A 1 97 ? -13.504 3.033 3.472 1.00 86.38 97 PRO A N 1
ATOM 849 C CA . PRO A 1 97 ? -13.371 3.724 2.183 1.00 86.38 97 PRO A CA 1
ATOM 850 C C . PRO A 1 97 ? -12.133 4.631 2.102 1.00 86.38 97 PRO A C 1
ATOM 852 O O . PRO A 1 97 ? -11.514 4.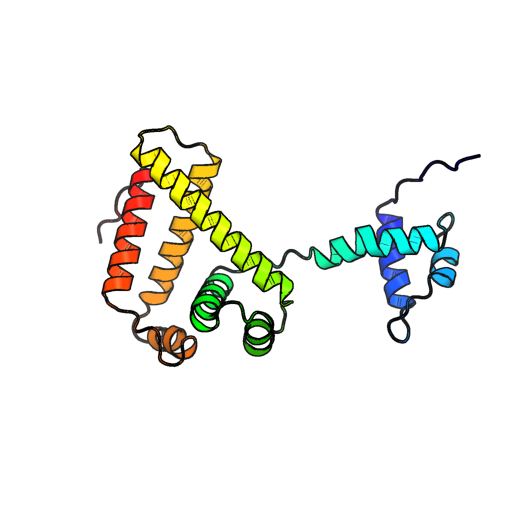771 1.052 1.00 86.38 97 PRO A O 1
ATOM 855 N N . LYS A 1 98 ? -11.726 5.209 3.239 1.00 85.94 98 LYS A N 1
ATOM 856 C CA . LYS A 1 98 ? -10.497 6.002 3.346 1.00 85.94 98 LYS A CA 1
ATOM 857 C C . LYS A 1 98 ? -9.233 5.188 3.029 1.00 85.94 98 LYS A C 1
ATOM 859 O O . LYS A 1 98 ? -8.357 5.711 2.357 1.00 85.94 98 LYS A O 1
ATOM 864 N N . GLN A 1 99 ? -9.156 3.930 3.465 1.00 86.69 99 GLN A N 1
ATOM 865 C CA . GLN A 1 99 ? -8.002 3.061 3.204 1.00 86.69 99 GLN A CA 1
ATOM 866 C C . GLN A 1 99 ? -7.900 2.696 1.719 1.00 86.69 99 GLN A C 1
ATOM 868 O O . GLN A 1 99 ? -6.797 2.627 1.187 1.00 86.69 99 GLN A O 1
ATOM 873 N N . LEU A 1 100 ? -9.039 2.520 1.039 1.00 89.62 100 LEU A N 1
ATOM 874 C CA . LEU A 1 100 ? -9.083 2.311 -0.413 1.00 89.62 100 LEU A CA 1
ATOM 875 C C . LEU A 1 100 ? -8.567 3.538 -1.168 1.00 89.62 100 LEU A C 1
ATOM 877 O O . LEU A 1 100 ? -7.717 3.427 -2.045 1.00 89.62 100 LEU A O 1
ATOM 881 N N . ARG A 1 101 ? -9.041 4.726 -0.783 1.00 89.50 101 ARG A N 1
ATOM 882 C CA . ARG A 1 101 ? -8.575 5.982 -1.372 1.00 89.50 101 ARG A CA 1
ATOM 883 C C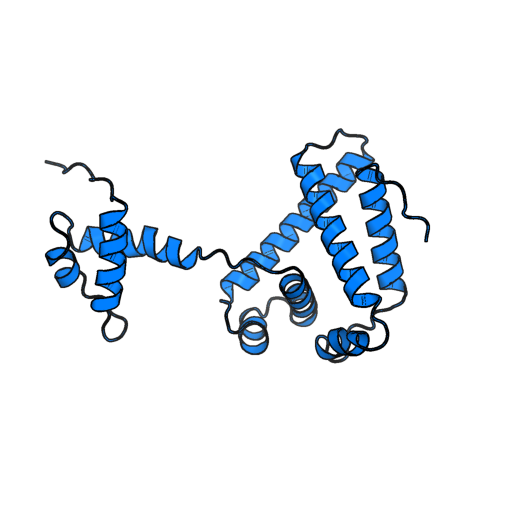 . ARG A 1 101 ? -7.068 6.171 -1.183 1.00 89.50 101 ARG A C 1
ATOM 885 O O . ARG A 1 101 ? -6.381 6.476 -2.149 1.00 89.50 101 ARG A O 1
ATOM 892 N N . GLU A 1 102 ? -6.562 5.956 0.031 1.00 88.25 102 GLU A N 1
ATOM 893 C CA . GLU A 1 102 ? -5.125 6.036 0.329 1.00 88.25 102 GLU A CA 1
ATOM 894 C C . GLU A 1 102 ? -4.323 5.017 -0.498 1.00 88.25 102 GLU A C 1
ATOM 896 O O . GLU A 1 102 ? -3.266 5.350 -1.027 1.00 88.25 102 GLU A O 1
ATOM 901 N N . ALA A 1 103 ? -4.830 3.792 -0.677 1.00 87.50 103 ALA A N 1
ATOM 902 C CA . ALA A 1 103 ? -4.194 2.786 -1.530 1.00 87.50 103 ALA A CA 1
ATOM 903 C C . ALA A 1 103 ? -4.131 3.217 -3.005 1.00 87.50 103 ALA A C 1
ATOM 905 O O . ALA A 1 103 ? -3.109 3.020 -3.664 1.00 87.50 103 ALA A O 1
ATOM 906 N N . TYR A 1 104 ? -5.193 3.842 -3.516 1.00 88.56 104 TYR A N 1
ATOM 907 C CA . TYR A 1 104 ? -5.236 4.358 -4.883 1.00 88.56 104 TYR A CA 1
ATOM 908 C C . TYR A 1 104 ? -4.281 5.539 -5.085 1.00 88.56 104 TYR A C 1
ATOM 910 O O . TYR A 1 104 ? -3.482 5.532 -6.017 1.00 88.56 104 TYR A O 1
ATOM 918 N N . GLU A 1 105 ? -4.298 6.517 -4.176 1.00 85.62 105 GLU A N 1
ATOM 919 C CA . GLU A 1 105 ? -3.382 7.666 -4.203 1.00 85.62 105 GLU A CA 1
ATOM 920 C C . GLU A 1 105 ? -1.915 7.210 -4.131 1.00 85.62 105 GLU A C 1
ATOM 922 O O . GLU A 1 105 ? -1.084 7.675 -4.912 1.00 85.62 105 GLU A O 1
ATOM 927 N N . ASN A 1 106 ? -1.607 6.230 -3.275 1.00 84.44 106 ASN A N 1
ATOM 928 C CA . ASN A 1 106 ? -0.282 5.616 -3.219 1.00 84.44 106 ASN A CA 1
ATOM 929 C C . ASN A 1 106 ? 0.084 4.914 -4.532 1.00 84.44 106 ASN A C 1
ATOM 931 O O . ASN A 1 106 ? 1.224 5.009 -4.969 1.00 84.44 106 ASN A O 1
ATOM 935 N N . THR A 1 107 ? -0.863 4.235 -5.180 1.00 83.50 107 THR A N 1
ATOM 936 C CA . THR A 1 107 ? -0.620 3.575 -6.473 1.00 83.50 107 THR A CA 1
ATOM 937 C C . THR A 1 107 ? -0.251 4.594 -7.546 1.00 83.50 107 THR A C 1
ATOM 939 O O . THR A 1 107 ? 0.761 4.422 -8.221 1.00 83.50 107 THR A O 1
ATOM 942 N N . LEU A 1 108 ? -1.018 5.680 -7.663 1.00 82.88 108 LEU A N 1
ATOM 943 C CA . LEU A 1 108 ? -0.730 6.758 -8.612 1.00 82.88 108 LEU A CA 1
ATOM 944 C C . LEU A 1 108 ? 0.632 7.399 -8.339 1.00 82.88 108 LEU A C 1
ATOM 946 O O . LEU A 1 108 ? 1.407 7.634 -9.263 1.00 82.88 108 LEU A O 1
ATOM 950 N N . PHE A 1 109 ? 0.950 7.644 -7.067 1.00 78.81 109 PHE A N 1
ATOM 951 C CA . PHE A 1 109 ? 2.257 8.155 -6.673 1.00 78.81 109 PHE A CA 1
ATOM 952 C C . PHE A 1 109 ? 3.387 7.200 -7.086 1.00 78.81 109 PHE A C 1
ATOM 954 O O . PHE A 1 109 ? 4.382 7.634 -7.664 1.00 78.81 109 PHE A O 1
ATOM 961 N N . MET A 1 110 ? 3.227 5.896 -6.847 1.00 81.00 110 MET A N 1
ATOM 962 C CA . MET A 1 110 ? 4.217 4.889 -7.239 1.00 81.00 110 MET A CA 1
ATOM 963 C C . MET A 1 110 ? 4.378 4.802 -8.759 1.00 81.00 110 MET A C 1
ATOM 965 O O . MET A 1 110 ? 5.506 4.699 -9.231 1.00 81.00 110 MET A O 1
ATOM 969 N N . GLN A 1 111 ? 3.291 4.912 -9.527 1.00 82.50 111 GLN A N 1
ATOM 970 C CA . GLN A 1 111 ? 3.342 4.979 -10.991 1.00 82.50 111 GLN A CA 1
ATOM 971 C C . GLN A 1 111 ? 4.101 6.221 -11.472 1.00 82.50 111 GLN A C 1
ATOM 973 O O . GLN A 1 111 ? 4.951 6.120 -12.351 1.00 82.50 111 GLN A O 1
ATOM 978 N N . GLN A 1 112 ? 3.866 7.386 -10.865 1.00 82.94 112 GLN A N 1
ATOM 979 C CA . GLN A 1 112 ? 4.612 8.605 -11.192 1.00 82.94 112 GLN A CA 1
ATOM 980 C C . GLN A 1 112 ? 6.106 8.461 -10.887 1.00 82.94 112 GLN A C 1
ATOM 982 O O . GLN A 1 112 ? 6.938 8.847 -11.705 1.00 82.94 112 GLN A O 1
ATOM 987 N N . GLN A 1 113 ? 6.456 7.890 -9.730 1.00 84.75 113 GLN A N 1
ATOM 988 C CA . GLN A 1 113 ? 7.850 7.608 -9.382 1.00 84.75 113 GLN A CA 1
ATOM 989 C C . GLN A 1 113 ? 8.482 6.623 -10.364 1.00 84.75 113 GLN A C 1
ATOM 991 O O . GLN A 1 113 ? 9.595 6.855 -10.823 1.00 84.75 113 GLN A O 1
ATOM 996 N N . TYR A 1 114 ? 7.765 5.563 -10.731 1.00 87.38 114 TYR A N 1
ATOM 997 C CA . TYR A 1 114 ? 8.217 4.602 -11.726 1.00 87.38 114 TYR A CA 1
ATOM 998 C C . TYR A 1 114 ? 8.523 5.282 -13.068 1.00 87.38 114 TYR A C 1
ATOM 1000 O O . TYR A 1 114 ? 9.640 5.162 -13.561 1.00 87.38 114 TYR A O 1
ATOM 1008 N N . MET A 1 115 ? 7.599 6.090 -13.598 1.00 86.94 115 MET A N 1
ATOM 1009 C CA . MET A 1 115 ? 7.809 6.829 -14.850 1.00 86.94 115 MET A CA 1
ATOM 1010 C C . MET A 1 115 ? 9.035 7.751 -14.793 1.00 86.94 115 MET A C 1
ATOM 1012 O O . MET A 1 115 ? 9.808 7.811 -15.746 1.00 86.94 115 MET A O 1
ATOM 1016 N N . GLN A 1 116 ? 9.258 8.428 -13.662 1.00 89.81 116 GLN A N 1
ATOM 1017 C CA . GLN A 1 116 ? 10.447 9.264 -13.464 1.00 89.81 116 GLN A CA 1
ATOM 1018 C C . GLN A 1 116 ? 11.738 8.437 -13.450 1.00 89.81 116 GLN A C 1
ATOM 1020 O O . GLN A 1 116 ? 12.745 8.864 -14.009 1.00 89.81 116 GLN A O 1
ATOM 1025 N N . ILE A 1 117 ? 11.725 7.256 -12.828 1.00 89.62 117 ILE A N 1
ATOM 1026 C CA . ILE A 1 117 ? 12.884 6.355 -12.787 1.00 89.62 117 ILE A CA 1
ATOM 1027 C C . ILE A 1 117 ? 13.227 5.862 -14.194 1.00 89.62 117 ILE A C 1
ATOM 1029 O O . ILE A 1 117 ? 14.396 5.896 -14.575 1.00 89.62 117 ILE A O 1
ATOM 1033 N N . ILE A 1 118 ? 12.215 5.456 -14.966 1.00 88.25 118 ILE A N 1
ATOM 1034 C CA . ILE A 1 118 ? 12.375 5.045 -16.363 1.00 88.25 118 ILE A CA 1
ATOM 1035 C C . ILE A 1 118 ? 13.006 6.166 -17.190 1.00 88.25 118 ILE A C 1
ATOM 1037 O O . ILE A 1 118 ? 14.019 5.937 -17.847 1.00 88.25 118 ILE A O 1
ATOM 1041 N N . GLN A 1 119 ? 12.475 7.386 -17.095 1.00 90.12 119 GLN A N 1
ATOM 1042 C CA . GLN A 1 119 ? 13.015 8.536 -17.817 1.00 90.12 119 GLN A CA 1
ATOM 1043 C C . GLN A 1 119 ? 14.479 8.811 -17.443 1.00 90.12 119 GLN A C 1
ATOM 1045 O O . GLN A 1 119 ? 15.329 8.985 -18.311 1.00 90.12 119 GLN A O 1
ATOM 1050 N N . ARG A 1 120 ? 14.808 8.811 -16.146 1.00 88.19 120 ARG A N 1
ATOM 1051 C CA . ARG A 1 120 ? 16.186 9.040 -15.685 1.00 88.19 120 ARG A CA 1
ATOM 1052 C C . ARG A 1 120 ? 17.148 7.959 -16.178 1.00 88.19 120 ARG A C 1
ATOM 1054 O O . ARG A 1 120 ? 18.296 8.272 -16.485 1.00 88.19 120 ARG A O 1
ATOM 1061 N N . TYR A 1 121 ? 16.694 6.709 -16.251 1.00 88.56 121 TYR A N 1
ATOM 1062 C CA . TYR A 1 121 ? 17.477 5.621 -16.832 1.00 88.56 121 TYR A CA 1
ATOM 1063 C C . TYR A 1 121 ? 17.728 5.839 -18.330 1.00 88.56 121 TYR A C 1
ATOM 1065 O O . TYR A 1 121 ? 18.864 5.706 -18.776 1.00 88.56 121 TYR A O 1
ATOM 1073 N N . GLU A 1 122 ? 16.702 6.227 -19.091 1.00 88.06 122 GLU A N 1
ATOM 1074 C CA . GLU A 1 122 ? 16.821 6.540 -20.525 1.00 88.06 122 GLU A CA 1
ATOM 1075 C C . GLU A 1 122 ? 17.768 7.729 -20.778 1.00 88.06 122 GLU A C 1
ATOM 1077 O O . GLU A 1 122 ? 18.517 7.745 -21.753 1.00 88.06 122 GLU A O 1
ATOM 1082 N N . GLU A 1 123 ? 17.827 8.680 -19.844 1.00 92.12 123 GLU A N 1
ATOM 1083 C CA . GLU A 1 123 ? 18.798 9.782 -19.818 1.00 92.12 123 GLU A CA 1
ATOM 1084 C C . GLU A 1 123 ? 20.212 9.356 -19.349 1.00 92.12 123 GLU A C 1
ATOM 1086 O O . GLU A 1 123 ? 21.076 10.206 -19.128 1.00 92.12 123 GLU A O 1
ATOM 1091 N N . ASN A 1 124 ? 20.479 8.052 -19.199 1.00 90.19 124 ASN A N 1
ATOM 1092 C CA . ASN A 1 124 ? 21.738 7.465 -18.715 1.00 90.19 124 ASN A CA 1
ATOM 1093 C C . ASN A 1 124 ? 22.168 7.939 -17.313 1.00 90.19 124 ASN A C 1
ATOM 1095 O O . ASN A 1 124 ? 23.356 7.932 -16.974 1.00 90.19 124 ASN A O 1
ATOM 1099 N N . GLN A 1 125 ? 21.221 8.352 -16.467 1.00 89.69 125 GLN A N 1
ATOM 1100 C CA . GLN A 1 125 ? 21.527 8.751 -15.097 1.00 89.69 125 GLN A CA 1
ATOM 1101 C C . GLN A 1 125 ? 21.682 7.537 -14.175 1.00 89.69 125 GLN A C 1
ATOM 1103 O O . GLN A 1 125 ? 20.956 6.547 -14.267 1.00 89.69 125 GLN A O 1
ATOM 1108 N N . ILE A 1 126 ? 22.578 7.657 -13.192 1.00 87.56 126 ILE A N 1
ATOM 1109 C CA . ILE A 1 126 ? 22.739 6.644 -12.146 1.00 87.56 126 ILE A CA 1
ATOM 1110 C C . ILE A 1 126 ? 21.501 6.648 -11.238 1.00 87.56 126 ILE A C 1
ATOM 1112 O O . ILE A 1 126 ? 21.137 7.669 -10.635 1.00 87.56 126 ILE A O 1
ATOM 1116 N N . LEU A 1 127 ? 20.875 5.477 -11.117 1.00 88.62 127 LEU A N 1
ATOM 1117 C CA . LEU A 1 127 ? 19.734 5.254 -10.236 1.00 88.62 127 LEU A CA 1
ATOM 1118 C C . LEU A 1 127 ? 20.185 5.082 -8.784 1.00 88.62 127 LEU A C 1
ATOM 1120 O O . LEU A 1 127 ? 21.188 4.436 -8.478 1.00 88.62 127 LEU A O 1
ATOM 1124 N N . LYS A 1 128 ? 19.417 5.655 -7.862 1.00 89.56 128 LYS A N 1
ATOM 1125 C CA . LYS A 1 128 ? 19.651 5.540 -6.421 1.00 89.56 128 LYS A CA 1
ATOM 1126 C C . LYS A 1 128 ? 19.143 4.182 -5.912 1.00 89.56 128 LYS A C 1
ATOM 1128 O O . LYS A 1 128 ? 18.172 3.653 -6.450 1.00 89.56 128 LYS A O 1
ATOM 1133 N N . PRO A 1 129 ? 19.670 3.656 -4.790 1.00 85.81 129 PRO A N 1
ATOM 1134 C CA . PRO A 1 129 ? 19.228 2.370 -4.235 1.00 85.81 129 PRO A CA 1
ATOM 1135 C C . PRO A 1 129 ? 17.715 2.260 -3.979 1.00 85.81 129 PRO A C 1
ATOM 1137 O O . PRO A 1 129 ? 17.116 1.212 -4.197 1.00 85.81 129 PRO A O 1
ATOM 1140 N N . LYS A 1 130 ? 17.067 3.357 -3.560 1.00 79.00 130 LYS A N 1
ATOM 1141 C CA . LYS A 1 130 ? 15.606 3.398 -3.369 1.00 79.00 130 LYS A CA 1
ATOM 1142 C C . LYS A 1 130 ? 14.828 3.255 -4.680 1.00 79.00 130 LYS A C 1
ATOM 1144 O O . LYS A 1 130 ? 13.743 2.695 -4.677 1.00 79.00 130 LYS A O 1
ATOM 1149 N N . GLU A 1 131 ? 15.376 3.746 -5.785 1.00 84.69 131 GLU A N 1
ATOM 1150 C CA . GLU A 1 131 ? 14.759 3.657 -7.113 1.00 84.69 131 GLU A CA 1
ATOM 1151 C C . GLU A 1 131 ? 14.856 2.227 -7.646 1.00 84.69 131 GLU A C 1
ATOM 1153 O O . GLU A 1 131 ? 13.872 1.668 -8.119 1.00 84.69 131 GLU A O 1
ATOM 1158 N N . ILE A 1 132 ? 16.005 1.582 -7.433 1.00 83.75 132 ILE A N 1
ATOM 1159 C CA . ILE A 1 132 ? 16.205 0.154 -7.712 1.00 83.75 132 ILE A CA 1
ATOM 1160 C C . ILE A 1 132 ? 15.210 -0.704 -6.910 1.00 83.75 132 ILE A C 1
ATOM 1162 O O . ILE A 1 132 ? 14.611 -1.634 -7.446 1.00 83.75 132 ILE A O 1
ATOM 1166 N N . GLN A 1 133 ? 14.962 -0.367 -5.640 1.00 82.81 133 GLN A N 1
ATOM 1167 C CA . GLN A 1 133 ? 13.961 -1.059 -4.821 1.00 82.81 133 GLN A CA 1
ATOM 1168 C C . GLN A 1 133 ? 12.538 -0.935 -5.397 1.00 82.81 133 GLN A C 1
ATOM 1170 O O . GLN A 1 133 ? 11.786 -1.910 -5.376 1.00 82.81 133 GLN A O 1
ATOM 1175 N N . ILE A 1 134 ? 12.171 0.239 -5.923 1.00 82.69 134 ILE A N 1
ATOM 1176 C CA . ILE A 1 134 ? 10.869 0.469 -6.570 1.00 82.69 134 ILE A CA 1
ATOM 1177 C C . ILE A 1 134 ? 10.733 -0.402 -7.826 1.00 82.69 134 ILE A C 1
ATOM 1179 O O . ILE A 1 134 ? 9.697 -1.035 -8.022 1.00 82.69 134 ILE A O 1
ATOM 1183 N N . LEU A 1 135 ? 11.790 -0.502 -8.634 1.00 85.50 135 LEU A N 1
ATOM 1184 C CA . LEU A 1 135 ? 11.813 -1.365 -9.818 1.00 85.50 135 LEU A CA 1
ATOM 1185 C C . LEU A 1 135 ? 11.663 -2.848 -9.457 1.00 85.50 135 LEU A C 1
ATOM 1187 O O . LEU A 1 135 ? 10.861 -3.546 -10.071 1.00 85.50 135 LEU A O 1
ATOM 1191 N N . HIS A 1 136 ? 12.346 -3.327 -8.413 1.00 84.75 136 HIS A N 1
ATOM 1192 C CA . HIS A 1 136 ? 12.142 -4.691 -7.912 1.00 84.75 136 HIS A CA 1
ATOM 1193 C C . HIS A 1 136 ? 10.705 -4.940 -7.444 1.00 84.75 136 HIS A C 1
ATOM 1195 O O . HIS A 1 136 ? 10.157 -6.017 -7.674 1.00 84.75 136 HIS A O 1
ATOM 1201 N N . GLN A 1 137 ? 10.081 -3.962 -6.783 1.00 84.31 137 GLN A N 1
ATOM 1202 C CA . GLN A 1 137 ? 8.682 -4.074 -6.380 1.00 84.31 137 GLN A CA 1
ATOM 1203 C C . GLN A 1 137 ? 7.754 -4.179 -7.599 1.00 84.31 137 GLN A C 1
ATOM 1205 O O . GLN A 1 137 ? 6.860 -5.023 -7.583 1.00 84.31 137 GLN A O 1
ATOM 1210 N N . SER A 1 138 ? 7.995 -3.378 -8.642 1.00 85.31 138 SER A N 1
ATOM 1211 C CA . SER A 1 138 ? 7.258 -3.447 -9.911 1.00 85.31 138 SER A CA 1
ATOM 1212 C C . SER A 1 138 ? 7.424 -4.814 -10.585 1.00 85.31 138 SER A C 1
ATOM 1214 O O . SER A 1 138 ? 6.437 -5.479 -10.892 1.00 85.31 138 SER A O 1
ATOM 1216 N N . LEU A 1 139 ? 8.662 -5.310 -10.698 1.00 85.56 139 LEU A N 1
ATOM 1217 C CA . LEU A 1 139 ? 8.946 -6.626 -11.278 1.00 85.56 139 LEU A CA 1
ATOM 1218 C C . LEU A 1 139 ? 8.201 -7.748 -10.545 1.00 85.56 139 LEU A C 1
ATOM 1220 O O . LEU A 1 139 ? 7.583 -8.599 -11.175 1.00 85.56 139 LEU A O 1
ATOM 1224 N N . ASN A 1 140 ? 8.204 -7.732 -9.211 1.00 85.56 140 ASN A N 1
ATOM 1225 C CA . ASN A 1 140 ? 7.479 -8.727 -8.421 1.00 85.56 140 ASN A CA 1
ATOM 1226 C C . ASN A 1 140 ? 5.961 -8.674 -8.655 1.00 85.56 140 ASN A C 1
ATOM 1228 O O . ASN A 1 140 ? 5.308 -9.713 -8.612 1.00 85.56 140 ASN A O 1
ATOM 1232 N N . GLN A 1 141 ? 5.397 -7.487 -8.900 1.00 82.12 141 GLN A N 1
ATOM 1233 C CA . GLN A 1 141 ? 3.983 -7.338 -9.249 1.00 82.12 141 GLN A CA 1
ATOM 1234 C C . GLN A 1 141 ? 3.687 -7.916 -10.634 1.00 82.12 141 GLN A C 1
ATOM 1236 O O . GLN A 1 141 ? 2.742 -8.690 -10.763 1.00 82.12 141 GLN A O 1
ATOM 1241 N N . ILE A 1 142 ? 4.518 -7.610 -11.635 1.00 81.94 142 ILE A N 1
ATOM 1242 C CA . ILE A 1 142 ? 4.377 -8.144 -12.998 1.00 81.94 142 ILE A CA 1
ATOM 1243 C C . ILE A 1 142 ? 4.467 -9.674 -12.985 1.00 81.94 142 ILE A C 1
ATOM 1245 O O . ILE A 1 142 ? 3.578 -10.351 -13.498 1.00 81.94 142 ILE A O 1
ATOM 1249 N N . LEU A 1 143 ? 5.481 -10.229 -12.316 1.00 83.94 143 LEU A N 1
ATOM 1250 C CA . LEU A 1 143 ? 5.660 -11.677 -12.186 1.00 83.94 143 LEU A CA 1
ATOM 1251 C C . LEU A 1 143 ? 4.492 -12.342 -11.458 1.00 83.94 143 LEU A C 1
ATOM 1253 O O . LEU A 1 143 ? 4.035 -13.403 -11.878 1.00 83.94 143 LEU A O 1
ATOM 1257 N N . PHE A 1 144 ? 3.980 -11.717 -10.394 1.00 82.56 144 PHE A N 1
ATOM 1258 C CA . PHE A 1 144 ? 2.807 -12.223 -9.687 1.00 82.56 144 PHE A CA 1
ATOM 1259 C C . PHE A 1 144 ? 1.581 -12.267 -10.605 1.00 82.56 144 PHE A C 1
ATOM 1261 O O . PHE A 1 144 ? 0.902 -13.289 -10.657 1.00 82.56 144 PHE A O 1
ATOM 1268 N N . VAL A 1 145 ? 1.315 -11.197 -11.363 1.00 76.19 145 VAL A N 1
ATOM 1269 C CA . VAL A 1 145 ? 0.198 -11.149 -12.320 1.00 76.19 145 VAL A CA 1
ATOM 1270 C C . VAL A 1 145 ? 0.363 -12.219 -13.401 1.00 76.19 145 VAL A C 1
ATOM 1272 O O . VAL A 1 145 ? -0.574 -12.978 -13.638 1.00 76.19 145 VAL A O 1
ATOM 1275 N N . LYS A 1 146 ? 1.558 -12.358 -13.987 1.00 77.31 146 LYS A N 1
ATOM 1276 C CA . LYS A 1 146 ? 1.854 -13.402 -14.983 1.00 77.31 146 LYS A CA 1
ATOM 1277 C C . LYS A 1 146 ? 1.648 -14.809 -14.425 1.00 77.31 146 LYS A C 1
ATOM 1279 O O . LYS A 1 146 ? 0.997 -15.622 -15.073 1.00 77.31 146 LYS A O 1
ATOM 1284 N N . GLN A 1 147 ? 2.109 -15.078 -13.203 1.00 78.19 147 GLN A N 1
ATOM 1285 C CA . GLN A 1 147 ? 1.889 -16.364 -12.538 1.00 78.19 147 GLN A CA 1
ATOM 1286 C C . GLN A 1 147 ? 0.396 -16.649 -12.314 1.00 78.19 147 GLN A C 1
ATOM 1288 O O . GLN A 1 147 ? -0.042 -17.785 -12.470 1.00 78.19 147 GLN A O 1
ATOM 1293 N N . GLN A 1 148 ? -0.404 -15.639 -11.954 1.00 70.81 148 GLN A N 1
ATOM 1294 C CA . GLN A 1 148 ? -1.852 -15.822 -11.806 1.00 70.81 148 GLN A CA 1
ATOM 1295 C C . GLN A 1 148 ? -2.570 -16.038 -13.146 1.00 70.81 148 GLN A C 1
ATOM 1297 O O . GLN A 1 148 ? -3.629 -16.663 -13.156 1.00 70.81 148 GLN A O 1
ATOM 1302 N N . LEU A 1 149 ? -2.012 -15.535 -14.250 1.00 66.38 149 LEU A N 1
ATOM 1303 C CA . LEU A 1 149 ? -2.579 -15.654 -15.593 1.00 66.38 149 LEU A CA 1
ATOM 1304 C C . LEU A 1 149 ? -2.200 -16.956 -16.321 1.00 66.38 149 LEU A C 1
ATOM 1306 O O . LEU A 1 149 ? -3.008 -17.446 -17.098 1.00 66.38 149 LEU A O 1
ATOM 1310 N N . GLN A 1 150 ? -1.017 -17.526 -16.062 1.00 63.50 150 GLN A N 1
ATOM 1311 C CA . GLN A 1 150 ? -0.534 -18.769 -16.696 1.00 63.50 150 GLN A CA 1
ATOM 1312 C C . GLN A 1 150 ? -1.309 -20.041 -16.286 1.00 63.50 150 GLN A C 1
ATOM 1314 O O . GLN A 1 150 ? -1.201 -21.067 -16.951 1.00 63.50 150 GLN A O 1
ATOM 1319 N N . ASP A 1 151 ? -2.112 -19.987 -15.219 1.00 61.75 151 ASP A N 1
ATOM 1320 C CA . ASP A 1 151 ? -3.057 -21.040 -14.800 1.00 61.75 151 ASP A CA 1
ATOM 1321 C C . ASP A 1 151 ? -4.305 -21.033 -15.730 1.00 61.75 151 ASP A C 1
ATOM 1323 O O . ASP A 1 151 ? -5.424 -20.690 -15.322 1.00 61.75 151 ASP A O 1
ATOM 1327 N N . GLU A 1 152 ? -4.097 -21.332 -17.018 1.00 52.09 152 GLU A N 1
ATOM 1328 C CA . GLU A 1 152 ? -5.027 -21.024 -18.122 1.00 52.09 152 GLU A CA 1
ATOM 1329 C C . GLU A 1 152 ? -6.431 -21.658 -18.016 1.00 52.09 152 GLU A C 1
ATOM 1331 O O . GLU A 1 152 ? -7.392 -21.050 -18.483 1.00 52.09 152 GLU A O 1
ATOM 1336 N N . ASP A 1 153 ? -6.632 -22.784 -17.322 1.00 50.84 153 ASP A N 1
ATOM 1337 C CA . ASP A 1 153 ? -7.950 -23.452 -17.306 1.00 50.84 153 ASP A CA 1
ATOM 1338 C C . ASP A 1 153 ? -8.844 -23.127 -16.092 1.00 50.84 153 ASP A C 1
ATOM 1340 O O . ASP A 1 153 ? -10.065 -23.288 -16.154 1.00 50.84 153 ASP A O 1
ATOM 1344 N N . GLN A 1 154 ? -8.293 -22.621 -14.979 1.00 50.91 154 GLN A N 1
ATOM 1345 C CA . GLN A 1 154 ? -9.085 -22.336 -13.765 1.00 50.91 154 GLN A CA 1
ATOM 1346 C C . GLN A 1 154 ? -9.235 -20.844 -13.435 1.00 50.91 154 GLN A C 1
ATOM 1348 O O . GLN A 1 154 ? -10.212 -20.467 -12.780 1.00 50.91 154 GLN A O 1
ATOM 1353 N N . LYS A 1 155 ? -8.332 -19.963 -13.893 1.00 49.56 155 LYS A N 1
ATOM 1354 C CA . LYS A 1 155 ? -8.278 -18.558 -13.423 1.00 49.56 155 LYS A CA 1
ATOM 1355 C C . LYS A 1 155 ? -8.681 -17.499 -14.431 1.00 49.56 155 LYS A C 1
ATOM 1357 O O . LYS A 1 155 ? -9.057 -16.402 -14.013 1.00 49.56 155 LYS A O 1
ATOM 1362 N N . VAL A 1 156 ? -8.790 -17.851 -15.708 1.00 48.22 156 VAL A N 1
ATOM 1363 C CA . VAL A 1 156 ? -9.616 -17.084 -16.645 1.00 48.22 156 VAL A CA 1
ATOM 1364 C C . VAL A 1 156 ? -11.035 -16.941 -16.071 1.00 48.22 156 VAL A C 1
ATOM 1366 O O . VAL A 1 156 ? -11.622 -15.874 -16.157 1.00 48.22 156 VAL A O 1
ATOM 1369 N N . SER A 1 157 ? -11.536 -17.945 -15.344 1.00 51.09 157 SER A N 1
ATOM 1370 C CA . SER A 1 157 ? -12.764 -17.861 -14.539 1.00 51.09 157 SER A CA 1
ATOM 1371 C C . SER A 1 157 ? -12.652 -16.926 -13.320 1.00 51.09 157 SER A C 1
ATOM 1373 O O . SER A 1 157 ? -13.618 -16.239 -13.031 1.00 51.09 157 SER A O 1
ATOM 1375 N N . TYR A 1 158 ? -11.514 -16.814 -12.621 1.00 52.88 158 TYR A N 1
ATOM 1376 C CA . TYR A 1 158 ? -11.349 -15.913 -11.459 1.00 52.88 158 TYR A CA 1
ATOM 1377 C C . TYR A 1 158 ? -11.278 -14.434 -11.863 1.00 52.88 158 TYR A C 1
ATOM 1379 O O . TYR A 1 158 ? -12.001 -13.614 -11.302 1.00 52.88 158 TYR A O 1
ATOM 1387 N N . LEU A 1 159 ? -10.480 -14.097 -12.882 1.00 52.44 159 LEU A N 1
ATOM 1388 C CA . LEU A 1 159 ? -10.412 -12.731 -13.408 1.00 52.44 159 LEU A CA 1
ATOM 1389 C C . LEU A 1 159 ? -11.681 -12.357 -14.193 1.00 52.44 159 LEU A C 1
ATOM 1391 O O . LEU A 1 159 ? -12.159 -11.242 -14.021 1.00 52.44 159 LEU A O 1
ATOM 1395 N N . ARG A 1 160 ? -12.304 -13.284 -14.948 1.00 51.47 160 ARG A N 1
ATOM 1396 C CA . ARG A 1 160 ? -13.634 -13.060 -15.568 1.00 51.47 160 ARG A CA 1
ATOM 1397 C C . ARG A 1 160 ? -14.790 -13.025 -14.557 1.00 51.47 160 ARG A C 1
ATOM 1399 O O . ARG A 1 160 ? -15.804 -12.417 -14.857 1.00 51.47 160 ARG A O 1
ATOM 1406 N N . LYS A 1 161 ? -14.682 -13.663 -13.381 1.00 55.59 161 LYS A N 1
ATOM 1407 C CA . LYS A 1 161 ? -15.668 -13.531 -12.282 1.00 55.59 161 LYS A CA 1
ATOM 1408 C C . LYS A 1 161 ? -15.492 -12.236 -11.493 1.00 55.59 161 LYS A C 1
ATOM 1410 O O . LYS A 1 161 ? -16.465 -11.725 -10.954 1.00 55.59 161 LYS A O 1
ATOM 1415 N N . LEU A 1 162 ? -14.260 -11.740 -11.360 1.00 51.91 162 LEU A N 1
ATOM 1416 C CA . LEU A 1 162 ? -13.977 -10.452 -10.714 1.00 51.91 162 LEU A CA 1
ATOM 1417 C C . LEU A 1 162 ? -14.323 -9.271 -11.624 1.00 51.91 162 LEU A C 1
ATOM 1419 O O . LEU A 1 162 ? -14.763 -8.237 -11.129 1.00 51.91 162 LEU A O 1
ATOM 1423 N N . VAL A 1 163 ? -14.145 -9.452 -12.931 1.00 51.91 163 VAL A N 1
ATOM 1424 C CA . VAL A 1 163 ? -14.516 -8.506 -13.978 1.00 51.91 163 VAL A CA 1
ATOM 1425 C C . VAL A 1 163 ? -15.746 -9.043 -14.689 1.00 51.91 163 VAL A C 1
ATOM 1427 O O . VAL A 1 163 ? -15.626 -9.695 -15.725 1.00 51.91 163 VAL A O 1
ATOM 1430 N N . ASP A 1 164 ? -16.933 -8.782 -14.144 1.00 45.56 164 ASP A N 1
ATOM 1431 C CA . ASP A 1 164 ? -18.182 -9.051 -14.857 1.00 45.56 164 ASP A CA 1
ATOM 1432 C C . ASP A 1 164 ? -18.162 -8.304 -16.214 1.00 45.56 164 ASP A C 1
ATOM 1434 O O . ASP A 1 164 ? -18.429 -7.107 -16.325 1.00 45.56 164 ASP A O 1
ATOM 1438 N N . ASN A 1 165 ? -17.814 -9.051 -17.264 1.00 47.66 165 ASN A N 1
ATOM 1439 C CA . ASN A 1 165 ? -18.029 -8.780 -18.685 1.00 47.66 165 ASN A CA 1
ATOM 1440 C C . ASN A 1 165 ? -17.421 -7.516 -19.338 1.00 47.66 165 ASN A C 1
ATOM 1442 O O . ASN A 1 165 ? -17.981 -7.060 -20.339 1.00 47.66 165 ASN A O 1
ATOM 1446 N N . LYS A 1 166 ? -16.286 -6.949 -18.883 1.00 49.31 166 LYS A N 1
ATOM 1447 C CA . LYS A 1 166 ? -15.701 -5.765 -19.576 1.00 49.31 166 LYS A CA 1
ATOM 1448 C C . LYS A 1 166 ? -14.196 -5.703 -19.860 1.00 49.31 166 LYS A C 1
ATOM 1450 O O . LYS A 1 166 ? -13.843 -4.989 -20.795 1.00 49.31 166 LYS A O 1
ATOM 1455 N N . LEU A 1 167 ? -13.321 -6.460 -19.193 1.00 48.50 167 LEU A N 1
ATOM 1456 C CA . LEU A 1 167 ? -11.952 -6.653 -19.693 1.00 48.50 167 LEU A CA 1
ATOM 1457 C C . LEU A 1 167 ? -11.868 -7.984 -20.430 1.00 48.50 167 LEU A C 1
ATOM 1459 O O . LEU A 1 167 ? -11.751 -9.051 -19.826 1.00 48.50 167 LEU A O 1
ATOM 1463 N N . GLN A 1 168 ? -11.878 -7.921 -21.758 1.00 51.34 168 GLN A N 1
ATOM 1464 C CA . GLN A 1 168 ? -11.204 -8.958 -22.523 1.00 51.34 168 GLN A CA 1
ATOM 1465 C C . GLN A 1 168 ? -9.725 -8.848 -22.143 1.00 51.34 168 GLN A C 1
ATOM 1467 O O . GLN A 1 168 ? -9.073 -7.869 -22.491 1.00 51.34 168 GLN A O 1
ATOM 1472 N N . VAL A 1 169 ? -9.209 -9.795 -21.356 1.00 55.03 169 VAL A N 1
ATOM 1473 C CA . VAL A 1 169 ? -7.760 -9.956 -21.201 1.00 55.03 169 VAL A CA 1
ATOM 1474 C C . VAL A 1 169 ? -7.263 -10.393 -22.575 1.00 55.03 169 VAL A C 1
ATOM 1476 O O . VAL A 1 169 ? -7.385 -11.559 -22.945 1.00 55.03 169 VAL A O 1
ATOM 1479 N N . THR A 1 170 ? -6.864 -9.421 -23.391 1.00 60.81 170 THR A N 1
ATOM 1480 C CA . THR A 1 170 ? -6.428 -9.641 -24.766 1.00 60.81 170 THR A CA 1
ATOM 1481 C C . THR A 1 170 ? -4.981 -10.119 -24.775 1.00 60.81 170 THR A C 1
ATOM 1483 O O . THR A 1 170 ? -4.209 -9.867 -23.849 1.00 60.81 170 THR A O 1
ATOM 1486 N N . GLN A 1 171 ? -4.588 -10.781 -25.860 1.00 62.25 171 GLN A N 1
ATOM 1487 C CA . GLN A 1 171 ? -3.190 -11.116 -26.137 1.00 62.25 171 GLN A CA 1
ATOM 1488 C C . GLN A 1 171 ? -2.271 -9.876 -26.073 1.00 62.25 171 GLN A C 1
ATOM 1490 O O . GLN A 1 171 ? -1.118 -9.978 -25.666 1.00 62.25 171 GLN A O 1
ATOM 1495 N N . GLU A 1 172 ? -2.804 -8.694 -26.385 1.00 64.38 172 GLU A N 1
ATOM 1496 C CA . GLU A 1 172 ? -2.113 -7.402 -26.287 1.00 64.38 172 GLU A CA 1
ATOM 1497 C C . GLU A 1 172 ? -1.737 -7.041 -24.838 1.00 64.38 172 GLU A C 1
ATOM 1499 O O . GLU A 1 172 ? -0.676 -6.469 -24.601 1.00 64.38 172 GLU A O 1
ATOM 1504 N N . TYR A 1 173 ? -2.561 -7.408 -23.848 1.00 67.75 173 TYR A N 1
ATOM 1505 C CA . TYR A 1 173 ? -2.249 -7.171 -22.434 1.00 67.75 173 TYR A CA 1
ATOM 1506 C C . TYR A 1 173 ? -1.062 -8.020 -21.960 1.00 67.75 173 TYR A C 1
ATOM 1508 O O . TYR A 1 173 ? -0.213 -7.536 -21.214 1.00 67.75 173 TYR A O 1
ATOM 1516 N N . PHE A 1 174 ? -0.964 -9.265 -22.431 1.00 67.19 174 PHE A N 1
ATOM 1517 C CA . PHE A 1 174 ? 0.194 -10.119 -22.161 1.00 67.19 174 PHE A CA 1
ATOM 1518 C C . PHE A 1 174 ? 1.466 -9.569 -22.804 1.00 67.19 174 PHE A C 1
ATOM 1520 O O . PHE A 1 174 ? 2.478 -9.445 -22.123 1.00 67.19 174 PHE A O 1
ATOM 1527 N N . GLN A 1 175 ? 1.388 -9.147 -24.069 1.00 73.69 175 GLN A N 1
ATOM 1528 C CA . GLN A 1 175 ? 2.511 -8.511 -24.763 1.00 73.69 175 GLN A CA 1
ATOM 1529 C C . GLN A 1 175 ? 2.985 -7.240 -24.048 1.00 73.69 175 GLN A C 1
ATOM 1531 O O . GLN A 1 175 ? 4.186 -7.003 -23.942 1.00 73.69 175 GLN A O 1
ATOM 1536 N N . PHE A 1 1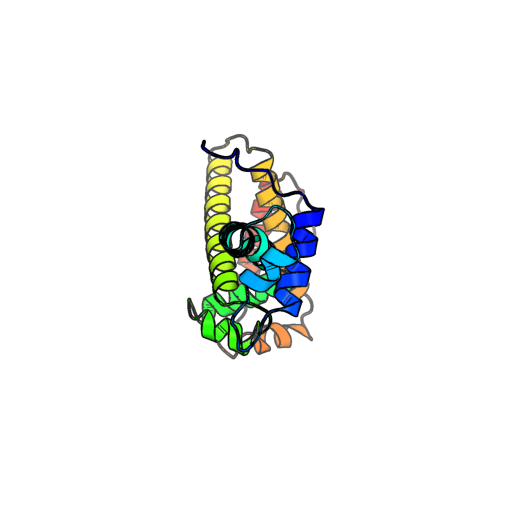76 ? 2.053 -6.442 -23.518 1.00 78.62 176 PHE A N 1
ATOM 1537 C CA . PHE A 1 176 ? 2.382 -5.283 -22.694 1.00 78.62 176 PHE A CA 1
ATOM 1538 C C . PHE A 1 176 ? 3.119 -5.682 -21.407 1.00 78.62 176 PHE A C 1
ATOM 1540 O O . PHE A 1 176 ? 4.155 -5.100 -21.097 1.00 78.62 176 PHE A O 1
ATOM 1547 N N . LEU A 1 177 ? 2.623 -6.685 -20.670 1.00 77.62 177 LEU A N 1
ATOM 1548 C CA . LEU A 1 177 ? 3.278 -7.163 -19.447 1.00 77.62 177 LEU A CA 1
ATOM 1549 C C . LEU A 1 177 ? 4.672 -7.744 -19.713 1.00 77.62 177 LEU A C 1
ATOM 1551 O O . LEU A 1 177 ? 5.573 -7.531 -18.906 1.00 77.62 177 LEU A O 1
ATOM 1555 N N . ASP A 1 178 ? 4.852 -8.452 -20.828 1.00 81.00 178 ASP A N 1
ATOM 1556 C CA . ASP A 1 178 ? 6.147 -8.994 -21.244 1.00 81.00 178 ASP A CA 1
ATOM 1557 C C . ASP A 1 178 ? 7.142 -7.874 -21.569 1.00 81.00 178 ASP A C 1
ATOM 1559 O O . ASP A 1 178 ? 8.259 -7.875 -21.052 1.00 81.00 178 ASP A O 1
ATOM 1563 N N . ALA A 1 179 ? 6.719 -6.871 -22.346 1.00 84.56 179 ALA A N 1
ATOM 1564 C CA . ALA A 1 179 ? 7.549 -5.709 -22.662 1.00 84.56 179 ALA A CA 1
ATOM 1565 C C . ALA A 1 179 ? 7.947 -4.921 -21.401 1.00 84.56 179 ALA A C 1
ATOM 1567 O O . ALA A 1 179 ? 9.089 -4.473 -21.272 1.00 84.56 179 ALA A O 1
ATOM 1568 N N . GLU A 1 180 ? 7.018 -4.776 -20.453 1.00 84.69 180 GLU A N 1
ATOM 1569 C CA . GLU A 1 180 ? 7.264 -4.087 -19.189 1.00 84.69 180 GLU A CA 1
ATOM 1570 C C . GLU A 1 180 ? 8.223 -4.878 -18.286 1.00 84.69 180 GLU A C 1
ATOM 1572 O O . GLU A 1 180 ? 9.135 -4.305 -17.684 1.00 84.69 180 GLU A O 1
ATOM 1577 N N . GLU A 1 181 ? 8.072 -6.205 -18.223 1.00 86.56 181 GLU A N 1
ATOM 1578 C CA . GLU A 1 181 ? 9.010 -7.087 -17.525 1.00 86.56 181 GLU A CA 1
ATOM 1579 C C . GLU A 1 181 ? 10.424 -6.958 -18.097 1.00 86.56 181 GLU A C 1
ATOM 1581 O O . GLU A 1 181 ? 11.377 -6.751 -17.339 1.00 86.56 181 GLU A O 1
ATOM 1586 N N . ASP A 1 182 ? 10.561 -7.070 -19.419 1.00 87.31 182 ASP A N 1
ATOM 1587 C CA . ASP A 1 182 ? 11.843 -6.984 -20.115 1.00 87.31 182 ASP A CA 1
ATOM 1588 C C . ASP A 1 182 ? 12.531 -5.646 -19.846 1.00 87.31 182 ASP A C 1
ATOM 1590 O O . ASP A 1 182 ? 13.719 -5.612 -19.504 1.00 87.31 182 ASP A O 1
ATOM 1594 N N . LYS A 1 183 ? 11.773 -4.544 -19.903 1.00 87.75 183 LYS A N 1
ATOM 1595 C CA . LYS A 1 183 ? 12.284 -3.204 -19.603 1.00 87.75 183 LYS A CA 1
ATOM 1596 C C . LYS A 1 183 ? 12.820 -3.116 -18.176 1.00 87.75 183 LYS A C 1
ATOM 1598 O O . LYS A 1 183 ? 13.941 -2.653 -17.960 1.00 87.75 183 LYS A O 1
ATOM 1603 N N . VAL A 1 184 ? 12.066 -3.597 -17.188 1.00 86.44 184 VAL A N 1
ATOM 1604 C CA . VAL A 1 184 ? 12.509 -3.570 -15.785 1.00 86.44 184 VAL A CA 1
ATOM 1605 C C . VAL A 1 184 ? 13.725 -4.476 -15.566 1.00 86.44 184 VAL A C 1
ATOM 1607 O O . VAL A 1 184 ? 14.662 -4.084 -14.867 1.00 86.44 184 VAL A O 1
ATOM 1610 N N . ARG A 1 185 ? 13.764 -5.662 -16.184 1.00 86.56 185 ARG A N 1
ATOM 1611 C CA . ARG A 1 185 ? 14.920 -6.573 -16.113 1.00 86.56 185 ARG A CA 1
ATOM 1612 C C . ARG A 1 185 ? 16.177 -5.955 -16.704 1.00 86.56 185 ARG A C 1
ATOM 1614 O O . ARG A 1 185 ? 17.231 -6.048 -16.076 1.00 86.56 185 ARG A O 1
ATOM 1621 N N . GLN A 1 186 ? 16.059 -5.290 -17.852 1.00 88.62 186 GLN A N 1
ATOM 1622 C CA . GLN A 1 186 ? 17.161 -4.579 -18.491 1.00 88.62 186 GLN A CA 1
ATOM 1623 C C . GLN A 1 186 ? 17.749 -3.517 -17.555 1.00 88.62 186 GLN A C 1
ATOM 1625 O O . GLN A 1 186 ? 18.964 -3.470 -17.364 1.00 88.62 186 GLN A O 1
ATOM 1630 N N . ILE A 1 187 ? 16.894 -2.710 -16.918 1.00 86.00 187 ILE A N 1
ATOM 1631 C CA . ILE A 1 187 ? 17.331 -1.663 -15.983 1.00 86.00 187 ILE A CA 1
ATOM 1632 C C . ILE A 1 187 ? 18.037 -2.262 -14.764 1.00 86.00 187 ILE A C 1
ATOM 1634 O O . ILE A 1 187 ? 19.038 -1.727 -14.291 1.00 86.00 187 ILE A O 1
ATOM 1638 N N . LEU A 1 188 ? 17.532 -3.388 -14.262 1.00 86.12 188 LEU A N 1
ATOM 1639 C CA . LEU A 1 188 ? 18.099 -4.087 -13.111 1.00 86.12 188 LEU A CA 1
ATOM 1640 C C . LEU A 1 188 ? 19.339 -4.933 -13.453 1.00 86.12 188 LEU A C 1
ATOM 1642 O O . LEU A 1 188 ? 19.917 -5.544 -12.555 1.00 86.12 188 LEU A O 1
ATOM 1646 N N . GLY A 1 189 ? 19.753 -4.999 -14.724 1.00 83.19 189 GLY A N 1
ATOM 1647 C CA . GLY A 1 189 ? 20.862 -5.849 -15.167 1.00 83.19 189 GLY A CA 1
ATOM 1648 C C . GLY A 1 189 ? 20.580 -7.350 -15.021 1.00 83.19 189 GLY A C 1
ATOM 1649 O O . GLY A 1 189 ? 21.508 -8.152 -14.906 1.00 83.19 189 GLY A O 1
ATOM 1650 N N . LEU A 1 190 ? 19.304 -7.743 -14.993 1.00 82.12 190 LEU A N 1
ATOM 1651 C CA . LEU A 1 190 ? 18.878 -9.136 -14.913 1.00 82.12 190 LEU A CA 1
ATOM 1652 C C . LEU A 1 190 ? 18.835 -9.726 -16.327 1.00 82.12 190 LEU A C 1
ATOM 1654 O O . LEU A 1 190 ? 18.231 -9.148 -17.227 1.00 82.12 190 LEU A O 1
ATOM 1658 N N . LYS A 1 191 ? 19.456 -10.894 -16.533 1.00 66.62 191 LYS A N 1
ATOM 1659 C CA . LYS A 1 191 ? 19.355 -11.616 -17.812 1.00 66.62 191 LYS A CA 1
ATOM 1660 C C . LYS A 1 191 ? 17.897 -12.012 -18.079 1.00 66.62 191 LYS A C 1
ATOM 1662 O O . LYS A 1 191 ? 17.179 -12.374 -17.141 1.00 66.62 191 LYS A O 1
ATOM 1667 N N . GLN A 1 192 ? 17.484 -11.978 -19.349 1.00 57.44 192 GLN A N 1
ATOM 1668 C CA . GLN A 1 192 ? 16.229 -12.593 -19.782 1.00 57.44 192 GLN A CA 1
ATOM 1669 C C . GLN A 1 192 ? 16.245 -14.072 -19.379 1.00 57.44 192 GLN A C 1
ATOM 1671 O O . GLN A 1 192 ? 17.224 -14.780 -19.632 1.00 57.44 192 GLN A O 1
ATOM 1676 N N . LEU A 1 193 ? 15.184 -14.526 -18.712 1.00 47.50 193 LEU A N 1
ATOM 1677 C CA . LEU A 1 193 ? 14.941 -15.955 -18.560 1.00 47.50 193 LEU A CA 1
ATOM 1678 C C . LEU A 1 193 ? 14.534 -16.446 -19.949 1.00 47.50 193 LEU A C 1
ATOM 1680 O O . LEU A 1 193 ? 13.424 -16.167 -20.392 1.00 47.50 193 LEU A O 1
ATOM 1684 N N . GLN A 1 194 ? 15.464 -17.093 -20.654 1.00 40.28 194 GLN A N 1
ATOM 1685 C CA . GLN A 1 194 ? 15.130 -17.876 -21.841 1.00 40.28 194 GLN A CA 1
ATOM 1686 C C . GLN A 1 194 ? 14.038 -18.874 -21.432 1.00 40.28 194 GLN A C 1
ATOM 1688 O O . GLN A 1 194 ? 14.250 -19.649 -20.496 1.00 40.28 194 GLN A O 1
ATOM 1693 N N . GLN A 1 195 ? 12.868 -18.767 -22.067 1.00 40.03 195 GLN A N 1
ATOM 1694 C CA . GLN A 1 195 ? 11.838 -19.806 -22.036 1.00 40.03 195 GLN A CA 1
ATOM 1695 C C . GLN A 1 195 ? 12.321 -21.031 -22.809 1.00 40.03 195 GLN A C 1
ATOM 1697 O O . GLN A 1 195 ? 13.000 -20.837 -23.844 1.00 40.03 195 GLN A O 1
#

Radius of gyration: 24.27 Å; chains: 1; bounding box: 47×52×65 Å

Secondary structure (DSSP, 8-state):
-----PPPPHHHHHHHHHHHHHTEETTEE-HHHHHHHSTT--HHHHHHHIIIIIHHHHHT------HHHHHHHHHHHHHHTT-HHHHHHHH-TTS-HHHHHHHHHHHHHHHHHHHHHHHHHHTTPPPPHHHHHHHHHHHHHHHHHHHHHS-TTTSHHHHHHHS-S-----HHHHHHHHHHHHHHHHHTTPPP---

Foldseek 3Di:
DDDDPDDQDPVNLVLLVVQQVVQQDPNDGDLCVSCVVRPPAHSVRSVCCCVPPVVVVVVPPVPDDDLVNLVLLVLCCVVVPLVLVVCCVPPPVVDDSVSSVVSVVVVVVLVVLLVVLLVCVVVVHDDDPVSLVSLVVVLVSLVVVVVLPVVPPPRVCVVCVSVVPDDPCDPVVVVVSVVSNVSSCVSNVHDDPDD

Organism: NCBI:txid28002

pLDDT: mean 77.34, std 14.36, range [35.0, 92.12]